Protein AF-A0A7Y8LHR2-F1 (afdb_monomer_lite)

Secondary structure (DSSP, 8-state):
----------TTTTTT------------GGGHHHHHHHHHHH-TT-----HHHHHHHHHHHHHHHHHHHHHHHHHHHHHHHHHHHHHHHHTHHHHHHHHHHHHHTT--HHHHHHHHHHHHHHHHHHHHHHHHHHHHHHHHHHHHHTS-------HHHHHHHHHHHHHHHHHHHHHHHHHHHTS-TTSTTS--

Radius of gyration: 31.49 Å; chains: 1; bounding box: 79×33×86 Å

Structure (mmCIF, N/CA/C/O backbone):
data_AF-A0A7Y8LHR2-F1
#
_entry.id   AF-A0A7Y8LHR2-F1
#
loop_
_atom_site.group_PDB
_atom_site.id
_atom_site.type_symbol
_atom_site.label_atom_id
_atom_site.label_alt_id
_atom_site.label_comp_id
_atom_site.label_asym_id
_atom_site.label_entity_id
_atom_site.label_seq_id
_atom_site.pdbx_PDB_ins_code
_atom_site.Cartn_x
_atom_site.Cartn_y
_atom_site.Cartn_z
_atom_site.occupancy
_atom_site.B_iso_or_equiv
_atom_site.auth_seq_id
_atom_site.auth_comp_id
_atom_site.auth_asym_id
_atom_site.auth_atom_id
_atom_site.pdbx_PDB_model_num
ATOM 1 N N . MET A 1 1 ? 27.561 13.867 -8.913 1.00 38.84 1 MET A N 1
ATOM 2 C CA . MET A 1 1 ? 28.786 14.358 -9.578 1.00 38.84 1 MET A CA 1
ATOM 3 C C . MET A 1 1 ? 29.628 13.117 -9.843 1.00 38.84 1 MET A C 1
ATOM 5 O O . MET A 1 1 ? 30.403 12.725 -8.985 1.00 38.84 1 MET A O 1
ATOM 9 N N . SER A 1 2 ? 29.328 12.389 -10.925 1.00 39.19 2 SER A N 1
ATOM 10 C CA . SER A 1 2 ? 30.045 11.145 -11.241 1.00 39.19 2 SER A CA 1
ATOM 11 C C . SER A 1 2 ? 31.458 11.479 -11.716 1.00 39.19 2 SER A C 1
ATOM 13 O O . SER A 1 2 ? 31.595 12.395 -12.529 1.00 39.19 2 SER A O 1
ATOM 15 N N . PRO A 1 3 ? 32.495 10.768 -11.248 1.00 46.50 3 PRO A N 1
ATOM 16 C CA . PRO A 1 3 ? 33.833 10.915 -11.791 1.00 46.50 3 PRO A CA 1
ATOM 17 C C . PRO A 1 3 ? 33.825 10.316 -13.200 1.00 46.50 3 PRO A C 1
ATOM 19 O O . PRO A 1 3 ? 33.742 9.101 -13.370 1.00 46.50 3 PRO A O 1
ATOM 22 N N . VAL A 1 4 ? 33.867 11.173 -14.219 1.00 50.88 4 VAL A N 1
ATOM 23 C CA . VAL A 1 4 ? 34.234 10.739 -15.566 1.00 50.88 4 VAL A CA 1
ATOM 24 C C . VAL A 1 4 ? 35.714 10.393 -15.479 1.00 50.88 4 VAL A C 1
ATOM 26 O O . VAL A 1 4 ? 36.562 11.265 -15.315 1.00 50.88 4 VAL A O 1
ATOM 29 N N . SER A 1 5 ? 36.013 9.100 -15.460 1.00 53.00 5 SER A N 1
ATOM 30 C CA . SER A 1 5 ? 37.370 8.616 -15.667 1.00 53.00 5 SER A CA 1
ATOM 31 C C . SER A 1 5 ? 37.686 8.869 -17.135 1.00 53.00 5 SER A C 1
ATOM 33 O O . SER A 1 5 ? 37.247 8.121 -18.005 1.00 53.00 5 SER A O 1
ATOM 35 N N . ASP A 1 6 ? 38.391 9.963 -17.417 1.00 56.94 6 ASP A N 1
ATOM 36 C CA . ASP A 1 6 ? 38.969 10.186 -18.737 1.00 56.94 6 ASP A CA 1
ATOM 37 C C . ASP A 1 6 ? 40.038 9.114 -18.957 1.00 56.94 6 ASP A C 1
ATOM 39 O O . ASP A 1 6 ? 41.169 9.195 -18.474 1.00 56.94 6 ASP A O 1
ATOM 43 N N . PHE A 1 7 ? 39.647 8.047 -19.646 1.00 67.81 7 PHE A N 1
ATOM 44 C CA . PHE A 1 7 ? 40.572 7.020 -20.091 1.00 67.81 7 PHE A CA 1
ATOM 45 C C . PHE A 1 7 ? 41.399 7.590 -21.246 1.00 67.81 7 PHE A C 1
ATOM 47 O O . PHE A 1 7 ? 40.960 7.631 -22.395 1.00 67.81 7 PHE A O 1
ATOM 54 N N . VAL A 1 8 ? 42.607 8.056 -20.934 1.00 67.38 8 VAL A N 1
ATOM 55 C CA . VAL A 1 8 ? 43.577 8.497 -21.940 1.00 67.38 8 VAL A CA 1
ATOM 56 C C . VAL A 1 8 ? 44.275 7.264 -22.507 1.00 67.38 8 VAL A C 1
ATOM 58 O O . VAL A 1 8 ? 45.102 6.638 -21.845 1.00 67.38 8 VAL A O 1
ATOM 61 N N . PHE A 1 9 ? 43.931 6.898 -23.740 1.00 70.88 9 PHE A N 1
ATOM 62 C CA . PHE A 1 9 ? 44.537 5.763 -24.434 1.00 70.88 9 PHE A CA 1
ATOM 63 C C . PHE A 1 9 ? 45.718 6.198 -25.309 1.00 70.88 9 PHE A C 1
ATOM 65 O O . PHE A 1 9 ? 45.658 7.214 -25.999 1.00 70.88 9 PHE A O 1
ATOM 72 N N . ASN A 1 10 ? 46.790 5.399 -25.311 1.00 79.19 10 ASN A N 1
ATOM 73 C CA . ASN A 1 10 ? 47.943 5.605 -26.187 1.00 79.19 10 ASN A CA 1
ATOM 74 C C . ASN A 1 10 ? 47.573 5.229 -27.642 1.00 79.19 10 ASN A C 1
ATOM 76 O O . ASN A 1 10 ? 47.267 4.061 -27.898 1.00 79.19 10 ASN A O 1
ATOM 80 N N . PRO A 1 11 ? 47.633 6.167 -28.608 1.00 74.31 11 PRO A N 1
ATOM 81 C CA . PRO A 1 11 ? 47.222 5.923 -29.993 1.00 74.31 11 PRO A CA 1
ATOM 82 C C . PRO A 1 11 ? 48.075 4.867 -30.714 1.00 74.31 11 PRO A C 1
ATOM 84 O O . PRO A 1 11 ? 47.563 4.175 -31.588 1.00 74.31 11 PRO A O 1
ATOM 87 N N . VAL A 1 12 ? 49.341 4.679 -30.320 1.00 75.94 12 VAL A N 1
ATOM 88 C CA . VAL A 1 12 ? 50.218 3.636 -30.888 1.00 75.94 12 VAL A CA 1
ATOM 89 C C . VAL A 1 12 ? 49.820 2.245 -30.385 1.00 75.94 12 VAL A C 1
ATOM 91 O O . VAL A 1 12 ? 49.903 1.276 -31.130 1.00 75.94 12 VAL A O 1
ATOM 94 N N . ALA A 1 13 ? 49.321 2.143 -29.149 1.00 73.31 13 ALA A N 1
ATOM 95 C CA . ALA A 1 13 ? 48.830 0.885 -28.581 1.00 73.31 13 ALA A CA 1
ATOM 96 C C . ALA A 1 13 ? 47.447 0.476 -29.130 1.00 73.31 13 ALA A C 1
ATOM 98 O O . ALA A 1 13 ? 47.083 -0.694 -29.078 1.00 73.31 13 ALA A O 1
ATOM 99 N N . MET A 1 14 ? 46.688 1.434 -29.671 1.00 70.69 14 MET A N 1
ATOM 100 C CA . MET A 1 14 ? 45.394 1.222 -30.334 1.00 70.69 14 MET A CA 1
ATOM 101 C C . MET A 1 14 ? 45.525 0.937 -31.841 1.00 70.69 14 MET A C 1
ATOM 103 O O . MET A 1 14 ? 44.527 0.630 -32.497 1.00 70.69 14 MET A O 1
ATOM 107 N N . ALA A 1 15 ? 46.730 1.039 -32.414 1.00 69.38 15 ALA A N 1
ATOM 108 C CA . ALA A 1 15 ? 46.970 0.789 -33.831 1.00 69.38 15 ALA A CA 1
ATOM 109 C C . ALA A 1 15 ? 46.744 -0.701 -34.151 1.00 69.38 15 ALA A C 1
ATOM 111 O O . ALA A 1 15 ? 47.590 -1.546 -33.874 1.00 69.38 15 ALA A O 1
ATOM 112 N N . GLY A 1 16 ? 45.574 -1.020 -34.711 1.00 72.06 16 GLY A N 1
ATOM 113 C CA . GLY A 1 16 ? 45.153 -2.392 -35.024 1.00 72.06 16 GLY A CA 1
ATOM 114 C C . GLY A 1 16 ? 44.151 -3.003 -34.040 1.00 72.06 16 GLY A C 1
ATOM 115 O O . GLY A 1 16 ? 43.785 -4.166 -34.203 1.00 72.06 16 GLY A O 1
ATOM 116 N N . ALA A 1 17 ? 43.673 -2.244 -33.048 1.00 75.44 17 ALA A N 1
ATOM 117 C CA . ALA A 1 17 ? 42.591 -2.703 -32.185 1.00 75.44 17 ALA A CA 1
ATOM 118 C C . ALA A 1 17 ? 41.295 -2.904 -33.004 1.00 75.44 17 ALA A C 1
ATOM 120 O O . ALA A 1 17 ? 40.986 -2.080 -33.873 1.00 75.44 17 ALA A O 1
ATOM 121 N N . PRO A 1 18 ? 40.519 -3.976 -32.753 1.00 75.06 18 PRO A N 1
ATOM 122 C CA . PRO A 1 18 ? 39.247 -4.192 -33.430 1.00 75.06 18 PRO A CA 1
ATOM 123 C C . PRO A 1 18 ? 38.302 -3.017 -33.146 1.00 75.06 18 PRO A C 1
ATOM 125 O O . PRO A 1 18 ? 37.893 -2.786 -32.010 1.00 75.06 18 PRO A O 1
ATOM 128 N N . THR A 1 19 ? 37.971 -2.254 -34.187 1.00 75.31 19 THR A N 1
ATOM 129 C CA . THR A 1 19 ? 37.090 -1.086 -34.091 1.00 75.31 19 THR A CA 1
ATOM 130 C C . THR A 1 19 ? 35.641 -1.515 -34.290 1.00 75.31 19 THR A C 1
ATOM 132 O O . THR A 1 19 ? 35.279 -2.091 -35.316 1.00 75.31 19 THR A O 1
ATOM 135 N N . GLN A 1 20 ? 34.794 -1.242 -33.298 1.00 77.19 20 GLN A N 1
ATOM 136 C CA . GLN A 1 20 ? 33.351 -1.449 -33.398 1.00 77.19 20 GLN A CA 1
ATOM 137 C C . GLN A 1 20 ? 32.657 -0.105 -33.594 1.00 77.19 20 GLN A C 1
ATOM 139 O O . GLN A 1 20 ? 32.838 0.822 -32.807 1.00 77.19 20 GLN A O 1
ATOM 144 N N . TRP A 1 21 ? 31.852 -0.008 -34.647 1.00 79.12 21 TRP A N 1
ATOM 145 C CA . TRP A 1 21 ? 31.045 1.171 -34.934 1.00 79.12 21 TRP A CA 1
ATOM 146 C C . TRP A 1 21 ? 29.644 0.955 -34.372 1.00 79.12 21 TRP A C 1
ATOM 148 O O . TRP A 1 21 ? 28.961 0.005 -34.752 1.00 79.12 21 TRP A O 1
ATOM 158 N N . VAL A 1 22 ? 29.222 1.831 -33.463 1.00 84.88 22 VAL A N 1
ATOM 159 C CA . VAL A 1 22 ? 27.896 1.780 -32.840 1.00 84.88 22 VAL A CA 1
ATOM 160 C C . VAL A 1 22 ? 27.101 2.998 -33.288 1.00 84.88 22 VAL A C 1
ATOM 162 O O . VAL A 1 22 ? 27.549 4.131 -33.134 1.00 84.88 22 VAL A O 1
ATOM 165 N N . ALA A 1 23 ? 25.908 2.760 -33.827 1.00 85.38 23 ALA A N 1
ATOM 166 C CA . ALA A 1 23 ? 24.948 3.801 -34.162 1.00 85.38 23 ALA A CA 1
ATOM 167 C C . ALA A 1 23 ? 23.645 3.533 -33.411 1.00 85.38 23 ALA A C 1
ATOM 169 O O . ALA A 1 23 ? 23.125 2.417 -33.427 1.00 85.38 23 ALA A O 1
ATOM 170 N N . THR A 1 24 ? 23.111 4.559 -32.756 1.00 87.88 24 THR A N 1
ATOM 171 C CA . THR A 1 24 ? 21.810 4.499 -32.092 1.00 87.88 24 THR A CA 1
ATOM 172 C C . THR A 1 24 ? 20.834 5.408 -32.820 1.00 87.88 24 THR A C 1
ATOM 174 O O . THR A 1 24 ? 21.194 6.457 -33.351 1.00 87.88 24 THR A O 1
ATOM 177 N N . GLY A 1 25 ? 19.575 4.995 -32.868 1.00 88.12 25 GLY A N 1
ATOM 178 C CA . GLY A 1 25 ? 18.510 5.803 -33.437 1.00 88.12 25 GLY A CA 1
ATOM 179 C C . GLY A 1 25 ? 17.177 5.436 -32.813 1.00 88.12 25 GLY A C 1
ATOM 180 O O . GLY A 1 25 ? 17.033 4.397 -32.166 1.00 88.12 25 GLY A O 1
ATOM 181 N N . ARG A 1 26 ? 16.206 6.333 -32.966 1.00 87.38 26 ARG A N 1
ATOM 182 C CA . ARG A 1 26 ? 14.871 6.178 -32.396 1.00 87.38 26 ARG A CA 1
ATOM 183 C C . ARG A 1 26 ? 13.874 5.958 -33.520 1.00 87.38 26 ARG A C 1
ATOM 185 O O . ARG A 1 26 ? 13.707 6.819 -34.378 1.00 87.38 26 ARG A O 1
ATOM 192 N N . TRP A 1 27 ? 13.175 4.835 -33.462 1.00 89.25 27 TRP A N 1
ATOM 193 C CA . TRP A 1 27 ? 12.125 4.475 -34.409 1.00 89.25 27 TRP A CA 1
ATOM 194 C C . TRP A 1 27 ? 10.851 4.088 -33.663 1.00 89.25 27 TRP A C 1
ATOM 196 O O . TRP A 1 27 ? 10.882 3.788 -32.468 1.00 89.25 27 TRP A O 1
ATOM 206 N N . LYS A 1 28 ? 9.713 4.117 -34.363 1.00 89.56 28 LYS A N 1
ATOM 207 C CA . LYS A 1 28 ? 8.463 3.552 -33.838 1.00 89.56 28 LYS A CA 1
ATOM 208 C C . LYS A 1 28 ? 8.590 2.032 -33.769 1.00 89.56 28 LYS A C 1
ATOM 210 O O . LYS A 1 28 ? 9.150 1.437 -34.686 1.00 89.56 28 LYS A O 1
ATOM 215 N N . ALA A 1 29 ? 8.026 1.415 -32.731 1.00 84.69 29 ALA A N 1
ATOM 216 C CA . ALA A 1 29 ? 8.121 -0.029 -32.494 1.00 84.69 29 ALA A CA 1
ATOM 217 C C . ALA A 1 29 ? 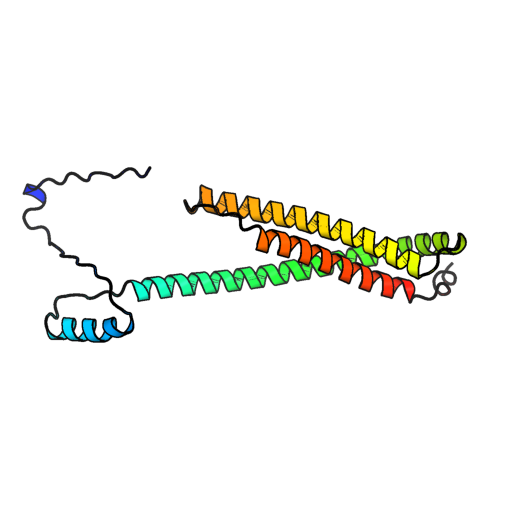7.679 -0.869 -33.708 1.00 84.69 29 ALA A C 1
ATOM 219 O O . ALA A 1 29 ? 8.339 -1.838 -34.059 1.00 84.69 29 ALA A O 1
ATOM 220 N N . GLU A 1 30 ? 6.633 -0.435 -34.418 1.00 88.06 30 GLU A N 1
ATOM 221 C CA . GLU A 1 30 ? 6.104 -1.093 -35.626 1.00 88.06 30 GLU A CA 1
ATOM 222 C C . GLU A 1 30 ? 7.122 -1.185 -36.775 1.00 88.06 30 GLU A C 1
ATOM 224 O O . GLU A 1 30 ? 7.055 -2.087 -37.607 1.00 88.06 30 GLU A O 1
ATOM 229 N N . GLN A 1 31 ? 8.067 -0.244 -36.840 1.00 88.56 31 GLN A N 1
ATOM 230 C CA . GLN A 1 31 ? 9.043 -0.141 -37.928 1.00 88.56 31 GLN A CA 1
ATOM 231 C C . GLN A 1 31 ? 10.329 -0.925 -37.634 1.00 88.56 31 GLN A C 1
ATOM 233 O O . GLN A 1 31 ? 11.092 -1.209 -38.558 1.00 88.56 31 GLN A O 1
ATOM 238 N N . VAL A 1 32 ? 10.569 -1.294 -36.369 1.00 87.31 32 VAL A N 1
ATOM 239 C CA . VAL A 1 32 ? 11.803 -1.962 -35.927 1.00 87.31 32 VAL A CA 1
ATOM 240 C C . VAL A 1 32 ? 11.993 -3.337 -36.586 1.00 87.31 32 VAL A C 1
ATOM 242 O O . VAL A 1 32 ? 13.077 -3.554 -37.127 1.00 87.31 32 VAL A O 1
ATOM 245 N N . PRO A 1 33 ? 10.984 -4.231 -36.668 1.00 88.62 33 PRO A N 1
ATOM 246 C CA . PRO A 1 33 ? 11.164 -5.544 -37.297 1.00 88.62 33 PRO A CA 1
ATOM 247 C C . PRO A 1 33 ? 11.453 -5.451 -38.800 1.00 88.62 33 PRO A C 1
ATOM 249 O O . PRO A 1 33 ? 12.317 -6.156 -39.324 1.00 88.62 33 PRO A O 1
ATOM 252 N N . ALA A 1 34 ? 10.762 -4.545 -39.504 1.00 88.31 34 ALA A N 1
ATOM 253 C CA . ALA A 1 34 ? 10.977 -4.313 -40.932 1.00 88.31 34 ALA A CA 1
ATOM 254 C C . ALA A 1 34 ? 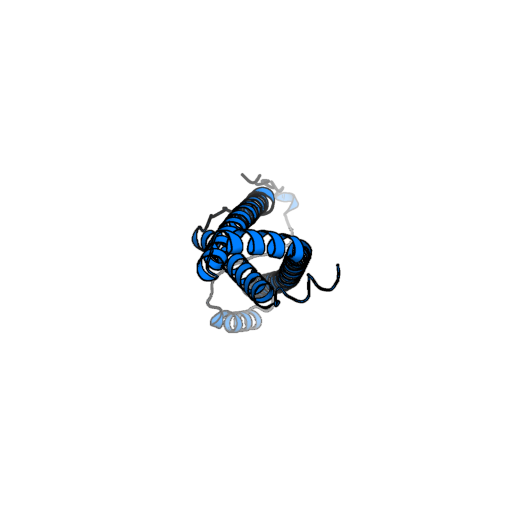12.380 -3.748 -41.205 1.00 88.31 34 ALA A C 1
ATOM 256 O O . ALA A 1 34 ? 13.044 -4.163 -42.158 1.00 88.31 34 ALA A O 1
ATOM 257 N N . LEU A 1 35 ? 12.854 -2.844 -40.341 1.00 86.50 35 LEU A N 1
ATOM 258 C CA . LEU A 1 35 ? 14.199 -2.282 -40.409 1.00 86.50 35 LEU A CA 1
ATOM 259 C C . LEU A 1 35 ? 15.271 -3.339 -40.112 1.00 86.50 35 LEU A C 1
ATOM 261 O O . LEU A 1 35 ? 16.232 -3.447 -40.869 1.00 86.50 35 LEU A O 1
ATOM 265 N N . GLN A 1 36 ? 15.099 -4.147 -39.062 1.00 88.44 36 GLN A N 1
ATOM 266 C CA . GLN A 1 36 ? 16.018 -5.238 -38.718 1.00 88.44 36 GLN A CA 1
ATOM 267 C C . GLN A 1 36 ? 16.142 -6.252 -39.860 1.00 88.44 36 GLN A C 1
ATOM 269 O O . GLN A 1 36 ? 17.254 -6.637 -40.221 1.00 88.44 36 GLN A O 1
ATOM 274 N N . LEU A 1 37 ? 15.022 -6.629 -40.486 1.00 88.31 37 LEU A N 1
ATOM 275 C CA . LEU A 1 37 ? 15.024 -7.534 -41.635 1.00 88.31 37 LEU A CA 1
ATOM 276 C C . LEU A 1 37 ? 15.722 -6.917 -42.858 1.00 88.31 37 LEU A C 1
ATOM 278 O O . LEU A 1 37 ? 16.497 -7.596 -43.535 1.00 88.31 37 LEU A O 1
ATOM 282 N N . ALA A 1 38 ? 15.470 -5.637 -43.146 1.00 88.25 38 ALA A N 1
ATOM 283 C CA . ALA A 1 38 ? 16.122 -4.926 -44.244 1.00 88.25 38 ALA A CA 1
ATOM 284 C C . ALA A 1 38 ? 17.640 -4.789 -44.022 1.00 88.25 38 ALA A C 1
ATOM 286 O O . ALA A 1 38 ? 18.417 -4.971 -44.963 1.00 88.25 38 ALA A O 1
ATOM 287 N N . LEU A 1 39 ? 18.061 -4.522 -42.782 1.00 87.69 39 LEU A N 1
ATOM 288 C CA . LEU A 1 39 ? 19.468 -4.450 -42.389 1.00 87.69 39 LEU A CA 1
ATOM 289 C C . LEU A 1 39 ? 20.152 -5.811 -42.494 1.00 87.69 39 LEU A C 1
ATOM 291 O O . LEU A 1 39 ? 21.206 -5.890 -43.113 1.00 87.69 39 LEU A O 1
ATOM 295 N N . TYR A 1 40 ? 19.531 -6.882 -41.998 1.00 88.50 40 TYR A N 1
ATOM 296 C CA . TYR A 1 40 ? 20.087 -8.234 -42.096 1.00 88.50 40 TYR A CA 1
ATOM 297 C C . TYR A 1 40 ? 20.283 -8.676 -43.555 1.00 88.50 40 TYR A C 1
ATOM 299 O O . TYR A 1 40 ? 21.318 -9.240 -43.905 1.00 88.50 40 TYR A O 1
ATOM 307 N N . ARG A 1 41 ? 19.318 -8.367 -44.436 1.00 89.50 41 ARG A N 1
ATOM 308 C CA . ARG A 1 41 ? 19.405 -8.695 -45.870 1.00 89.50 41 ARG A CA 1
ATOM 309 C C . ARG A 1 41 ? 20.486 -7.907 -46.608 1.00 89.50 41 ARG A C 1
ATOM 311 O O . ARG A 1 41 ? 21.106 -8.452 -47.515 1.00 89.50 41 ARG A O 1
ATOM 318 N N . LYS A 1 42 ? 20.673 -6.625 -46.276 1.00 90.62 42 LYS A N 1
ATOM 319 C CA . LYS A 1 42 ? 21.597 -5.732 -46.998 1.00 90.62 42 LYS A CA 1
ATOM 320 C C . LYS A 1 42 ? 23.011 -5.724 -46.404 1.00 90.62 42 LYS A C 1
ATOM 322 O O . LYS A 1 42 ? 23.972 -5.533 -47.142 1.00 90.62 42 LYS A O 1
ATOM 327 N N . TYR A 1 43 ? 23.133 -5.940 -45.097 1.00 86.88 43 TYR A N 1
ATOM 328 C CA . TYR A 1 43 ? 24.378 -5.887 -44.330 1.00 86.88 43 TYR A CA 1
ATOM 329 C C . TYR A 1 43 ? 24.396 -6.988 -43.249 1.00 86.88 43 TYR A C 1
ATOM 331 O O . TYR A 1 43 ? 24.201 -6.698 -42.069 1.00 86.88 43 TYR A O 1
ATOM 339 N N . PRO A 1 44 ? 24.666 -8.255 -43.612 1.00 82.81 44 PRO A N 1
ATOM 340 C CA . PRO A 1 44 ? 24.630 -9.383 -42.673 1.00 82.81 44 PRO A CA 1
ATOM 341 C C . PRO A 1 44 ? 25.687 -9.306 -41.555 1.00 82.81 44 PRO A C 1
ATOM 343 O O . PRO A 1 44 ? 25.553 -9.975 -40.537 1.00 82.81 44 PRO A O 1
ATOM 346 N N . THR A 1 45 ? 26.719 -8.473 -41.716 1.00 83.62 45 THR A N 1
ATOM 347 C CA . THR A 1 45 ? 27.756 -8.221 -40.700 1.00 83.62 45 THR A CA 1
ATOM 348 C C . THR A 1 45 ? 27.310 -7.220 -39.618 1.00 83.62 45 THR A C 1
ATOM 350 O O . THR A 1 45 ? 28.030 -7.018 -38.643 1.00 83.62 45 THR A O 1
ATOM 353 N N . VAL A 1 46 ? 26.148 -6.566 -39.768 1.00 84.25 46 VAL A N 1
ATOM 354 C CA . VAL A 1 46 ? 25.645 -5.554 -38.822 1.00 84.25 46 VAL A CA 1
ATOM 355 C C . VAL A 1 46 ? 24.630 -6.174 -37.861 1.00 84.25 46 VAL A C 1
ATOM 357 O O . VAL A 1 46 ? 23.550 -6.601 -38.265 1.00 84.25 46 VAL A O 1
ATOM 360 N N . THR A 1 47 ? 24.944 -6.158 -36.566 1.00 83.38 47 THR A N 1
ATOM 361 C CA . THR A 1 47 ? 24.031 -6.612 -35.509 1.00 83.38 47 THR A CA 1
ATOM 362 C C . THR A 1 47 ? 23.095 -5.480 -35.090 1.00 83.38 47 THR A C 1
ATOM 364 O O . THR A 1 47 ? 23.530 -4.491 -34.502 1.00 83.38 47 THR A O 1
ATOM 367 N N . ALA A 1 48 ? 21.796 -5.626 -35.356 1.00 84.19 48 ALA A N 1
ATOM 368 C CA . ALA A 1 48 ? 20.776 -4.675 -34.921 1.00 84.19 48 ALA A CA 1
ATOM 369 C C . ALA A 1 48 ? 20.136 -5.131 -33.599 1.00 84.19 48 ALA A C 1
ATOM 371 O O . ALA A 1 48 ? 19.340 -6.069 -33.581 1.00 84.19 48 ALA A O 1
ATOM 372 N N . VAL A 1 49 ? 20.458 -4.451 -32.496 1.00 87.38 49 VAL A N 1
ATOM 373 C CA . VAL A 1 49 ? 19.900 -4.740 -31.164 1.00 87.38 49 VAL A CA 1
ATOM 374 C C . VAL A 1 49 ? 18.785 -3.752 -30.840 1.00 87.38 49 VAL A C 1
ATOM 376 O O . VAL A 1 49 ? 18.977 -2.539 -30.917 1.00 87.38 49 VAL A O 1
ATOM 379 N N . ASN A 1 50 ? 17.619 -4.265 -30.452 1.00 88.38 50 ASN A N 1
ATOM 380 C CA . ASN A 1 50 ? 16.504 -3.440 -30.012 1.00 88.38 50 ASN A CA 1
ATOM 381 C C . ASN A 1 50 ? 16.579 -3.209 -28.496 1.00 88.38 50 ASN A C 1
ATOM 383 O O . ASN A 1 50 ? 16.316 -4.106 -27.697 1.00 88.38 50 ASN A O 1
ATOM 387 N N . ALA A 1 51 ? 16.911 -1.983 -28.091 1.00 89.50 51 ALA A N 1
ATOM 388 C CA . ALA A 1 51 ? 16.973 -1.611 -26.678 1.00 89.50 51 ALA A CA 1
ATOM 389 C C . ALA A 1 51 ? 15.606 -1.691 -25.967 1.00 89.50 51 ALA A C 1
ATOM 391 O O . ALA A 1 51 ? 15.568 -1.849 -24.747 1.00 89.50 51 ALA A O 1
ATOM 392 N N . ALA A 1 52 ? 14.490 -1.606 -26.706 1.00 89.56 52 ALA A N 1
ATOM 393 C CA . ALA A 1 52 ? 13.156 -1.731 -26.122 1.00 89.56 52 ALA A CA 1
ATOM 394 C C . ALA A 1 52 ? 12.896 -3.144 -25.582 1.00 89.56 52 ALA A C 1
ATOM 396 O O . ALA A 1 52 ? 12.282 -3.277 -24.530 1.00 89.56 52 ALA A O 1
ATOM 397 N N . ASP A 1 53 ? 13.421 -4.182 -26.239 1.00 90.56 53 ASP A N 1
ATOM 398 C CA . ASP A 1 53 ? 13.240 -5.569 -25.793 1.00 90.56 53 ASP A CA 1
ATOM 399 C C . ASP A 1 53 ? 13.952 -5.811 -24.459 1.00 90.56 53 ASP A C 1
ATOM 401 O O . ASP A 1 53 ? 13.395 -6.421 -23.551 1.00 90.56 53 ASP A O 1
ATOM 405 N N . ILE A 1 54 ? 15.151 -5.242 -24.296 1.00 91.88 54 ILE A N 1
ATOM 406 C CA . ILE A 1 54 ? 15.894 -5.284 -23.031 1.00 91.88 54 ILE A CA 1
ATOM 407 C C . ILE A 1 54 ? 15.095 -4.587 -21.924 1.00 91.88 54 ILE A C 1
ATOM 409 O O . ILE A 1 54 ? 14.972 -5.119 -20.822 1.00 91.88 54 ILE A O 1
ATOM 413 N N . LEU A 1 55 ? 14.531 -3.409 -22.209 1.00 93.38 55 LEU A N 1
ATOM 414 C CA . LEU A 1 55 ? 13.742 -2.668 -21.228 1.00 93.38 55 LEU A CA 1
ATOM 415 C C . LEU A 1 55 ? 12.459 -3.414 -20.838 1.00 93.38 55 LEU A C 1
ATOM 417 O O . LEU A 1 55 ? 12.113 -3.419 -19.659 1.00 93.38 55 LEU A O 1
ATOM 421 N N . ASN A 1 56 ? 11.798 -4.069 -21.794 1.00 94.56 56 ASN A N 1
ATOM 422 C CA . ASN A 1 56 ? 10.614 -4.889 -21.537 1.00 94.56 56 ASN A CA 1
ATOM 423 C C . ASN A 1 56 ? 10.942 -6.062 -20.608 1.00 94.56 56 ASN A C 1
ATOM 425 O O . ASN A 1 56 ? 10.216 -6.289 -19.648 1.00 94.56 56 ASN A O 1
ATOM 429 N N . ILE A 1 57 ? 12.065 -6.753 -20.832 1.00 95.56 57 ILE A N 1
ATOM 430 C CA . ILE A 1 57 ? 12.516 -7.842 -19.951 1.00 95.56 57 ILE A CA 1
ATOM 431 C C . ILE A 1 57 ? 12.778 -7.315 -18.534 1.00 95.56 57 ILE A C 1
ATOM 433 O O . ILE A 1 57 ? 12.352 -7.919 -17.552 1.00 95.56 57 ILE A O 1
ATOM 437 N N . VAL A 1 58 ? 13.454 -6.169 -18.407 1.00 96.06 58 VAL A N 1
ATOM 438 C CA . VAL A 1 58 ? 13.705 -5.550 -17.096 1.00 96.06 58 VAL A CA 1
ATOM 439 C C . VAL A 1 58 ? 12.392 -5.169 -16.406 1.00 96.06 58 VAL A C 1
ATOM 441 O O . VAL A 1 58 ? 12.240 -5.428 -15.213 1.00 96.06 58 VAL A O 1
ATOM 444 N N . GLN A 1 59 ? 11.439 -4.587 -17.138 1.00 95.88 59 GLN A N 1
ATOM 445 C CA . GLN A 1 59 ? 10.112 -4.260 -16.611 1.00 95.88 59 GLN A CA 1
ATOM 446 C C . GLN A 1 59 ? 9.357 -5.509 -16.160 1.00 95.88 59 GLN A C 1
ATOM 448 O O . GLN A 1 59 ? 8.823 -5.511 -15.059 1.00 95.88 59 GLN A O 1
ATOM 453 N N . GLU A 1 60 ? 9.385 -6.585 -16.943 1.00 96.88 60 GLU A N 1
ATOM 454 C CA . GLU A 1 60 ? 8.722 -7.843 -16.599 1.00 96.88 60 GLU A CA 1
ATOM 455 C C . GLU A 1 60 ? 9.278 -8.442 -15.300 1.00 96.88 60 GLU A C 1
ATOM 457 O O . GLU A 1 60 ? 8.516 -8.849 -14.421 1.00 96.88 60 GLU A O 1
ATOM 462 N N . VAL A 1 61 ? 10.602 -8.427 -15.124 1.00 96.94 61 VAL A N 1
ATOM 463 C CA . VAL A 1 61 ? 11.236 -8.873 -13.875 1.00 96.94 61 VAL A CA 1
ATOM 464 C C . VAL A 1 61 ? 10.828 -7.977 -12.701 1.00 96.94 61 VAL A C 1
ATOM 466 O O . VAL A 1 61 ? 10.489 -8.483 -11.630 1.00 96.94 61 VAL A O 1
ATOM 469 N N . ILE A 1 62 ? 10.820 -6.653 -12.884 1.00 96.19 62 ILE A N 1
ATOM 470 C CA . ILE A 1 62 ? 10.383 -5.709 -11.843 1.00 96.19 62 ILE A CA 1
ATOM 471 C C . ILE A 1 62 ? 8.914 -5.949 -11.472 1.00 96.19 62 ILE A C 1
ATOM 473 O O . ILE A 1 62 ? 8.587 -5.965 -10.284 1.00 96.19 62 ILE A O 1
ATOM 477 N N . ASP A 1 63 ? 8.046 -6.181 -12.452 1.00 96.88 63 ASP A N 1
ATOM 478 C CA . ASP A 1 63 ? 6.622 -6.437 -12.239 1.00 96.88 63 ASP A CA 1
ATOM 479 C C . ASP A 1 63 ? 6.387 -7.758 -11.499 1.00 96.88 63 ASP A C 1
ATOM 481 O O . ASP A 1 63 ? 5.568 -7.812 -10.575 1.00 96.88 63 ASP A O 1
ATOM 485 N N . GLN A 1 64 ? 7.147 -8.807 -11.823 1.00 97.19 64 GLN A N 1
ATOM 486 C CA . GLN A 1 64 ? 7.115 -10.067 -11.077 1.00 97.19 64 GLN A CA 1
ATOM 487 C C . GLN A 1 64 ? 7.524 -9.860 -9.615 1.00 97.19 64 GLN A C 1
ATOM 489 O O . GLN A 1 64 ? 6.811 -10.287 -8.703 1.00 97.19 64 GLN A O 1
ATOM 494 N N . VAL A 1 65 ? 8.629 -9.154 -9.366 1.00 96.94 65 VAL A N 1
ATOM 495 C CA . VAL A 1 65 ? 9.078 -8.840 -8.000 1.00 96.94 65 VAL A CA 1
ATOM 496 C C . VAL A 1 65 ? 8.024 -8.009 -7.262 1.00 96.94 65 VAL A C 1
ATOM 498 O O . VAL A 1 65 ? 7.698 -8.302 -6.108 1.00 96.94 65 VAL A O 1
ATOM 501 N N . ALA A 1 66 ? 7.430 -7.015 -7.924 1.00 95.62 66 ALA A N 1
ATOM 502 C CA . ALA A 1 66 ? 6.367 -6.196 -7.354 1.00 95.62 66 ALA A CA 1
ATOM 503 C C . ALA A 1 66 ? 5.131 -7.031 -6.988 1.00 95.62 66 ALA A C 1
ATOM 505 O O . ALA A 1 66 ? 4.526 -6.802 -5.936 1.00 95.62 66 ALA A O 1
ATOM 506 N N . LEU A 1 67 ? 4.770 -8.021 -7.808 1.00 96.94 67 LEU A N 1
ATOM 507 C CA . LEU A 1 67 ? 3.680 -8.952 -7.522 1.00 96.94 67 LEU A CA 1
ATOM 508 C C . LEU A 1 67 ? 3.972 -9.775 -6.263 1.00 96.94 67 LEU A C 1
ATOM 510 O O . LEU A 1 67 ? 3.113 -9.853 -5.382 1.00 96.94 67 LEU A O 1
ATOM 514 N N . LEU A 1 68 ? 5.183 -10.323 -6.129 1.00 97.81 68 LEU A N 1
ATOM 515 C CA . LEU A 1 68 ? 5.590 -11.062 -4.929 1.00 97.81 68 LEU A CA 1
ATOM 516 C C . LEU A 1 68 ? 5.514 -10.183 -3.673 1.00 97.81 68 LEU A C 1
ATOM 518 O O . LEU A 1 68 ? 4.936 -10.589 -2.663 1.00 97.81 68 LEU A O 1
ATOM 522 N N . VAL A 1 69 ? 6.040 -8.958 -3.736 1.00 96.19 69 VAL A N 1
ATOM 523 C CA . VAL A 1 69 ? 5.993 -8.015 -2.607 1.00 96.19 69 VAL A CA 1
ATOM 524 C C . VAL A 1 69 ? 4.551 -7.654 -2.250 1.00 96.19 69 VAL A C 1
ATOM 526 O O . VAL A 1 69 ? 4.211 -7.604 -1.066 1.00 96.19 69 VAL A O 1
ATOM 529 N N . ARG A 1 70 ? 3.670 -7.454 -3.239 1.00 94.50 70 ARG A N 1
ATOM 530 C CA . ARG A 1 70 ? 2.234 -7.219 -3.004 1.00 94.50 70 ARG A CA 1
ATOM 531 C C . ARG A 1 70 ? 1.570 -8.413 -2.329 1.00 94.50 70 ARG A C 1
ATOM 533 O O . ARG A 1 70 ? 0.781 -8.218 -1.408 1.00 94.50 70 ARG A O 1
ATOM 540 N N . PHE A 1 71 ? 1.912 -9.628 -2.745 1.00 96.94 71 PHE A N 1
ATOM 541 C CA . PHE A 1 71 ? 1.400 -10.850 -2.135 1.00 96.94 71 PHE A CA 1
ATOM 542 C C . PHE A 1 71 ? 1.825 -10.955 -0.665 1.00 96.94 71 PHE A C 1
ATOM 544 O O . PHE A 1 71 ? 0.971 -11.083 0.207 1.00 96.94 71 PHE A O 1
ATOM 551 N N . ILE A 1 72 ? 3.114 -10.784 -0.361 1.00 97.25 72 ILE A N 1
ATOM 552 C CA . ILE A 1 72 ? 3.626 -10.790 1.023 1.00 97.25 72 ILE A CA 1
ATOM 553 C C . ILE A 1 72 ? 2.957 -9.691 1.858 1.00 97.25 72 ILE A C 1
ATOM 555 O O . ILE A 1 72 ? 2.546 -9.929 2.993 1.00 97.25 72 ILE A O 1
ATOM 559 N N . SER A 1 73 ? 2.797 -8.500 1.279 1.00 94.19 73 SER A N 1
ATOM 560 C CA . SER A 1 73 ? 2.126 -7.373 1.932 1.00 94.19 73 SER A CA 1
ATOM 561 C C . SER A 1 73 ? 0.669 -7.704 2.273 1.00 94.19 73 SER A C 1
ATOM 563 O O . SER A 1 73 ? 0.210 -7.376 3.365 1.00 94.19 73 SER A O 1
ATOM 565 N N . LEU A 1 74 ? -0.049 -8.404 1.387 1.00 93.06 74 LEU A N 1
ATOM 566 C CA . LEU A 1 74 ? -1.415 -8.870 1.643 1.00 93.06 74 LEU A CA 1
ATOM 567 C C . LEU A 1 74 ? -1.467 -9.837 2.834 1.00 93.06 74 LEU A C 1
ATOM 569 O O . LEU A 1 74 ? -2.322 -9.676 3.705 1.00 93.06 74 LEU A O 1
ATOM 573 N N . PHE A 1 75 ? -0.537 -10.793 2.919 1.00 96.00 75 PHE A N 1
ATOM 574 C CA . PHE A 1 75 ? -0.436 -11.691 4.077 1.00 96.00 75 PHE A CA 1
ATOM 575 C C . PHE A 1 75 ? -0.110 -10.939 5.365 1.00 96.00 75 PHE A C 1
ATOM 577 O O . PHE A 1 75 ? -0.717 -11.218 6.397 1.00 96.00 75 PHE A O 1
ATOM 584 N N . ALA A 1 76 ? 0.799 -9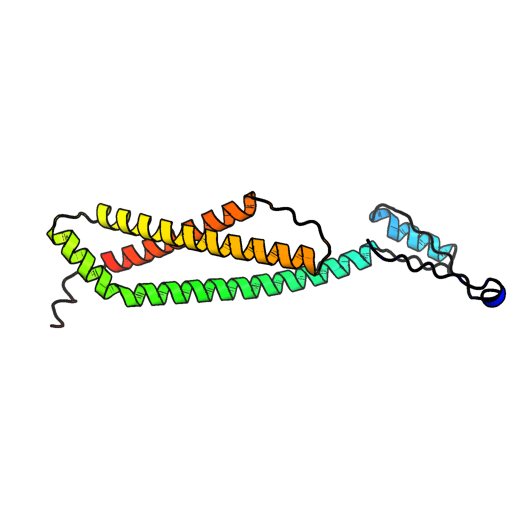.966 5.317 1.00 93.69 76 ALA A N 1
ATOM 585 C CA . ALA A 1 76 ? 1.135 -9.145 6.476 1.00 93.69 76 ALA A CA 1
ATOM 586 C C . ALA A 1 76 ? -0.077 -8.337 6.970 1.00 93.69 76 ALA A C 1
ATOM 588 O O . ALA A 1 76 ? -0.348 -8.297 8.171 1.00 93.69 76 ALA A O 1
ATOM 589 N N . ILE A 1 77 ? -0.852 -7.752 6.050 1.00 89.50 77 ILE A N 1
ATOM 590 C CA . ILE A 1 77 ? -2.100 -7.049 6.374 1.00 89.50 77 ILE A CA 1
ATOM 591 C C . ILE A 1 77 ? -3.124 -8.018 6.977 1.00 89.50 77 ILE A C 1
ATOM 593 O O . ILE A 1 77 ? -3.737 -7.697 7.995 1.00 89.50 77 ILE A O 1
ATOM 597 N N . ALA A 1 78 ? -3.292 -9.210 6.396 1.00 87.69 78 ALA A N 1
ATOM 598 C CA . ALA A 1 78 ? -4.204 -10.228 6.916 1.00 87.69 78 ALA A CA 1
ATOM 599 C C . ALA A 1 78 ? -3.805 -10.683 8.329 1.00 87.69 78 ALA A C 1
ATOM 601 O O . ALA A 1 78 ? -4.651 -10.737 9.221 1.00 87.69 78 ALA A O 1
ATOM 602 N N . ALA A 1 79 ? -2.516 -10.934 8.562 1.00 91.94 79 ALA A N 1
ATOM 603 C CA . ALA A 1 79 ? -1.985 -11.256 9.882 1.00 91.94 79 ALA A CA 1
ATOM 604 C C . ALA A 1 79 ? -2.235 -10.114 10.878 1.00 91.94 79 ALA A C 1
ATOM 606 O O . ALA A 1 79 ? -2.723 -10.357 11.980 1.00 91.94 79 ALA A O 1
ATOM 607 N N . GLY A 1 80 ? -1.991 -8.864 10.474 1.00 88.38 80 GLY A N 1
ATOM 608 C CA . GLY A 1 80 ? -2.308 -7.682 11.276 1.00 88.38 80 GLY A CA 1
ATOM 609 C C . GLY A 1 80 ? -3.792 -7.595 11.641 1.00 88.38 80 GLY A C 1
ATOM 610 O O . GLY A 1 80 ? -4.128 -7.353 12.798 1.00 88.38 80 GLY A O 1
ATOM 611 N N . ALA A 1 81 ? -4.691 -7.868 10.693 1.00 83.31 81 ALA A N 1
ATOM 612 C CA . ALA A 1 81 ? -6.132 -7.901 10.941 1.00 83.31 81 ALA A CA 1
ATOM 613 C C . ALA A 1 81 ? -6.532 -9.012 11.928 1.00 83.31 81 ALA A C 1
ATOM 615 O O . ALA A 1 81 ? -7.361 -8.778 12.810 1.00 83.31 81 ALA A O 1
ATOM 616 N N . ILE A 1 82 ? -5.920 -10.198 11.824 1.00 86.69 82 ILE A N 1
ATOM 617 C CA . ILE A 1 82 ? -6.127 -11.305 12.770 1.00 86.69 82 ILE A CA 1
ATOM 618 C C . ILE A 1 82 ? -5.647 -10.911 14.172 1.00 86.69 82 ILE A C 1
ATOM 620 O O . ILE A 1 82 ? -6.378 -11.120 15.140 1.00 86.69 82 ILE A O 1
ATOM 624 N N . ILE A 1 83 ? -4.463 -10.301 14.288 1.00 88.06 83 ILE A N 1
ATOM 625 C CA . ILE A 1 83 ? -3.916 -9.823 15.567 1.00 88.06 83 ILE A CA 1
ATOM 626 C C . ILE A 1 83 ? -4.861 -8.794 16.191 1.00 88.06 83 ILE A C 1
ATOM 628 O O . ILE A 1 83 ? -5.244 -8.947 17.348 1.00 88.06 83 ILE A O 1
ATOM 632 N N . LEU A 1 84 ? -5.308 -7.798 15.420 1.00 82.88 84 LEU A N 1
ATOM 633 C CA . LEU A 1 84 ? -6.279 -6.805 15.886 1.00 82.88 84 LEU A CA 1
ATOM 634 C C . LEU A 1 84 ? -7.573 -7.469 16.373 1.00 82.88 84 LEU A C 1
ATOM 636 O O . LEU A 1 84 ? -8.058 -7.151 17.461 1.00 82.88 84 LEU A O 1
ATOM 640 N N . ALA A 1 85 ? -8.117 -8.422 15.612 1.00 79.44 85 ALA A N 1
ATOM 641 C CA . ALA A 1 85 ? -9.315 -9.157 16.003 1.00 79.44 85 ALA A CA 1
ATOM 642 C C . ALA A 1 85 ? -9.109 -9.950 17.306 1.00 79.44 85 ALA A C 1
ATOM 644 O O . ALA A 1 85 ? -9.989 -9.931 18.169 1.00 79.44 85 ALA A O 1
ATOM 645 N N . ALA A 1 86 ? -7.951 -10.593 17.478 1.00 83.94 86 ALA A N 1
ATOM 646 C CA . ALA A 1 86 ? -7.596 -11.328 18.690 1.00 83.94 86 ALA A CA 1
ATOM 647 C C . ALA A 1 86 ? -7.465 -10.396 19.907 1.00 83.94 86 ALA A C 1
ATOM 649 O O . ALA A 1 86 ? -8.034 -10.676 20.964 1.00 83.94 86 ALA A O 1
ATOM 650 N N . THR A 1 87 ? -6.801 -9.247 19.754 1.00 85.25 87 THR A N 1
ATOM 651 C CA . THR A 1 87 ? -6.678 -8.236 20.816 1.00 85.25 87 THR A CA 1
ATOM 652 C C . THR A 1 87 ? -8.045 -7.681 21.226 1.00 85.25 87 THR A C 1
ATO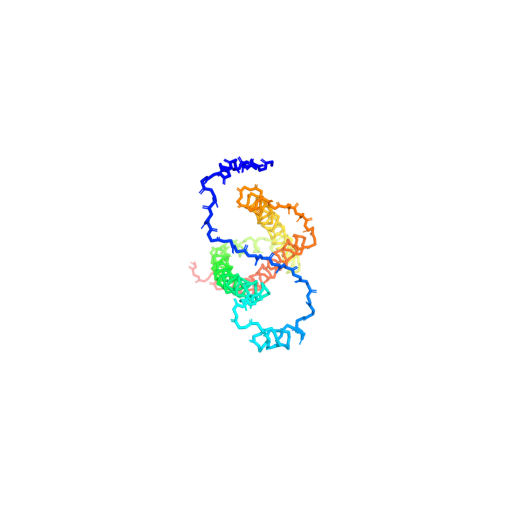M 654 O O . THR A 1 87 ? -8.350 -7.557 22.415 1.00 85.25 87 THR A O 1
ATOM 657 N N . VAL A 1 88 ? -8.914 -7.384 20.258 1.00 77.38 88 VAL A N 1
ATOM 658 C CA . VAL A 1 88 ? -10.272 -6.902 20.542 1.00 77.38 88 VAL A CA 1
ATOM 659 C C . VAL A 1 88 ? -11.120 -7.993 21.201 1.00 77.38 88 VAL A C 1
ATOM 661 O O . VAL A 1 88 ? -11.847 -7.708 22.152 1.00 77.38 88 VAL A O 1
ATOM 664 N N . ALA A 1 89 ? -11.003 -9.249 20.761 1.00 77.69 89 ALA A N 1
ATOM 665 C CA . ALA A 1 89 ? -11.680 -10.378 21.395 1.00 77.69 89 ALA A CA 1
ATOM 666 C C . ALA A 1 89 ? -11.259 -10.546 22.866 1.00 77.69 89 ALA A C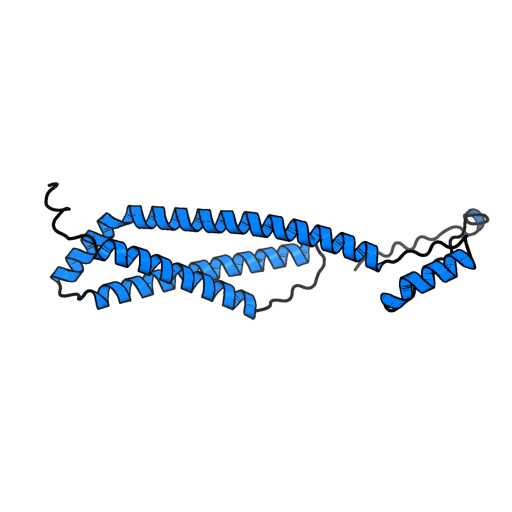 1
ATOM 668 O O . ALA A 1 89 ? -12.128 -10.694 23.725 1.00 77.69 89 ALA A O 1
ATOM 669 N N . GLY A 1 90 ? -9.962 -10.421 23.169 1.00 79.50 90 GLY A N 1
ATOM 670 C CA . GLY A 1 90 ? -9.435 -10.495 24.536 1.00 79.50 90 GLY A CA 1
ATOM 671 C C . GLY A 1 90 ? -9.906 -9.365 25.462 1.00 79.50 90 GLY A C 1
ATOM 672 O O . GLY A 1 90 ? -9.990 -9.552 26.671 1.00 79.50 90 GLY A O 1
ATOM 673 N N . THR A 1 91 ? -10.288 -8.203 24.919 1.00 78.19 91 THR A N 1
ATOM 674 C CA . THR A 1 91 ? -10.794 -7.064 25.715 1.00 78.19 91 THR A CA 1
ATOM 675 C C . THR A 1 91 ? -12.318 -7.042 25.878 1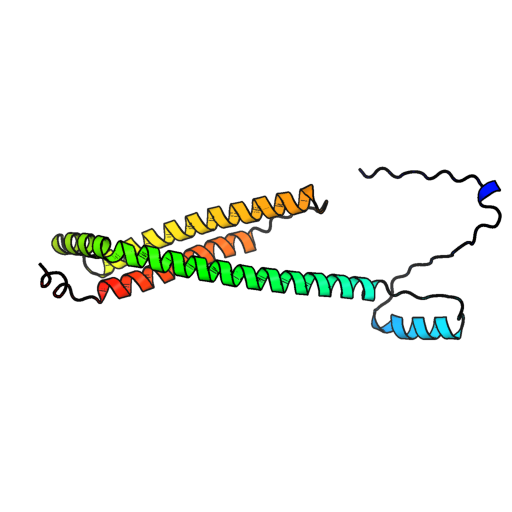.00 78.19 91 THR A C 1
ATOM 677 O O . THR A 1 91 ? -12.856 -6.133 26.520 1.00 78.19 91 THR A O 1
ATOM 680 N N . ARG A 1 92 ? -13.039 -8.046 25.354 1.00 72.56 92 ARG A N 1
ATOM 681 C CA . ARG A 1 92 ? -14.513 -8.092 25.378 1.00 72.56 92 ARG A CA 1
ATOM 682 C C . ARG A 1 92 ? -15.108 -7.997 26.777 1.00 72.56 92 ARG A C 1
ATOM 684 O O . ARG A 1 92 ? -15.972 -7.153 26.987 1.00 72.56 92 ARG A O 1
ATOM 691 N N . LEU A 1 93 ? -14.650 -8.820 27.722 1.00 70.12 93 LEU A N 1
ATOM 692 C CA . LEU A 1 93 ? -15.200 -8.859 29.087 1.00 70.12 93 LEU A CA 1
ATOM 693 C C . LEU A 1 93 ? -15.122 -7.486 29.768 1.00 70.12 93 LEU A C 1
ATOM 695 O O . LEU A 1 93 ? -16.093 -7.016 30.363 1.00 70.12 93 LEU A O 1
ATOM 699 N N . ARG A 1 94 ? -13.996 -6.786 29.589 1.00 69.50 94 ARG A N 1
ATOM 700 C CA . ARG A 1 94 ? -13.814 -5.424 30.095 1.00 69.50 94 ARG A CA 1
ATOM 701 C C . ARG A 1 94 ? -14.792 -4.437 29.447 1.00 69.50 94 ARG A C 1
ATOM 703 O O . ARG A 1 94 ? -15.448 -3.683 30.164 1.00 69.50 94 ARG A O 1
ATOM 710 N N . ARG A 1 95 ? -14.953 -4.486 28.117 1.00 74.31 95 ARG A N 1
ATOM 711 C CA . ARG A 1 95 ? -15.893 -3.613 27.385 1.00 74.31 95 ARG A CA 1
ATOM 712 C C . ARG A 1 95 ? -17.358 -3.888 27.747 1.00 74.31 95 ARG A C 1
ATOM 714 O O . ARG A 1 95 ? -18.155 -2.950 27.777 1.00 74.31 95 ARG A O 1
ATOM 721 N N . VAL A 1 96 ? -17.724 -5.137 28.053 1.00 74.31 96 VAL A N 1
ATOM 722 C CA . VAL A 1 96 ? -19.068 -5.495 28.547 1.00 74.31 96 VAL A CA 1
ATOM 723 C C . VAL A 1 96 ? -19.328 -4.848 29.907 1.00 74.31 96 VAL A C 1
ATOM 725 O O . VAL A 1 96 ? -20.374 -4.220 30.079 1.00 74.31 96 VAL A O 1
ATOM 728 N N . ARG A 1 97 ? -18.367 -4.916 30.839 1.00 75.56 97 ARG A N 1
ATOM 729 C CA . ARG A 1 97 ? -18.482 -4.285 32.165 1.00 75.56 97 ARG A CA 1
ATOM 730 C C . ARG A 1 97 ? -18.604 -2.762 32.071 1.00 75.56 97 ARG A C 1
ATOM 732 O O . ARG A 1 97 ? -19.503 -2.184 32.676 1.00 75.56 97 ARG A O 1
ATOM 739 N N . GLU A 1 98 ? -17.764 -2.118 31.262 1.00 75.38 98 GLU A N 1
ATOM 740 C CA . GLU A 1 98 ? -17.832 -0.668 31.009 1.00 75.38 98 GLU A CA 1
ATOM 741 C C . GLU A 1 98 ? -19.174 -0.267 30.367 1.00 75.38 98 GLU A C 1
ATOM 743 O O . GLU A 1 98 ? -19.805 0.707 30.781 1.00 75.38 98 GLU A O 1
ATOM 748 N N . SER A 1 99 ? -19.671 -1.065 29.415 1.00 75.69 99 SER A N 1
ATOM 749 C CA . SER A 1 99 ? -20.973 -0.836 28.773 1.00 75.69 99 SER A CA 1
ATOM 750 C C . SER A 1 99 ? -22.150 -1.016 29.735 1.00 75.69 99 SER A C 1
ATOM 752 O O . SER A 1 99 ? -23.152 -0.312 29.605 1.00 75.69 99 SER A O 1
ATOM 754 N N . ALA A 1 100 ? -22.059 -1.959 30.677 1.00 76.69 100 ALA A N 1
ATOM 755 C CA . ALA A 1 100 ? -23.069 -2.167 31.708 1.00 76.69 100 ALA A CA 1
ATOM 756 C C . ALA A 1 100 ? -23.138 -0.961 32.653 1.00 76.69 100 ALA A C 1
ATOM 758 O O . ALA A 1 100 ? -24.228 -0.434 32.863 1.00 76.69 100 ALA A O 1
ATOM 759 N N . VAL A 1 101 ? -21.988 -0.459 33.118 1.00 81.44 101 VAL A N 1
ATOM 760 C CA . VAL A 1 101 ? -21.914 0.765 33.934 1.00 81.44 101 VAL A CA 1
ATOM 761 C C . VAL A 1 101 ? -22.479 1.966 33.174 1.00 81.44 101 VAL A C 1
ATOM 763 O O . VAL A 1 101 ? -23.321 2.675 33.700 1.00 81.44 101 VAL A O 1
ATOM 766 N N . LEU A 1 102 ? -22.117 2.178 31.906 1.00 79.00 102 LEU A N 1
ATOM 767 C CA . LEU A 1 102 ? -22.675 3.285 31.111 1.00 79.00 102 LEU A CA 1
ATOM 768 C C . LEU A 1 102 ? -24.202 3.194 30.942 1.00 79.00 102 LEU A C 1
ATOM 770 O O . LEU A 1 102 ? -24.896 4.213 30.951 1.00 79.00 102 LEU A O 1
ATOM 774 N N . LYS A 1 103 ? -24.747 1.980 30.806 1.00 78.12 103 LYS A N 1
ATOM 775 C CA . LYS A 1 103 ? -26.199 1.771 30.721 1.00 78.12 103 LYS A CA 1
ATOM 776 C C . LYS A 1 103 ? -26.915 2.052 32.042 1.00 78.12 103 LYS A C 1
ATOM 778 O O . LYS A 1 103 ? -28.035 2.555 31.981 1.00 78.12 103 LYS A O 1
ATOM 783 N N . THR A 1 104 ? -26.309 1.783 33.204 1.00 81.94 104 THR A N 1
ATOM 784 C CA . THR A 1 104 ? -26.942 2.090 34.504 1.00 81.94 104 THR A CA 1
ATOM 785 C C . THR A 1 104 ? -27.073 3.594 34.745 1.00 81.94 104 THR A C 1
ATOM 787 O O . THR A 1 104 ? -28.042 4.023 35.360 1.00 81.94 104 THR A O 1
ATOM 790 N N . ILE A 1 105 ? -26.178 4.405 34.173 1.00 82.56 105 ILE A N 1
ATOM 791 C CA . ILE A 1 105 ? -26.256 5.882 34.163 1.00 82.56 105 ILE A CA 1
ATOM 792 C C . ILE A 1 105 ? -27.116 6.445 33.010 1.00 82.56 105 ILE A C 1
ATOM 794 O O . ILE A 1 105 ? -27.153 7.654 32.791 1.00 82.56 105 ILE A O 1
ATOM 798 N N . GLY A 1 106 ? -27.840 5.591 32.274 1.00 80.12 106 GLY A N 1
ATOM 799 C CA . GLY A 1 106 ? -28.841 6.003 31.279 1.00 80.12 106 GLY A CA 1
ATOM 800 C C . GLY A 1 106 ? -28.355 6.082 29.826 1.00 80.12 106 GLY A C 1
ATOM 801 O O . GLY A 1 106 ? -29.089 6.570 28.958 1.00 80.12 106 GLY A O 1
ATOM 802 N N . ALA A 1 107 ? -27.152 5.594 29.502 1.00 78.75 107 ALA A N 1
ATOM 803 C CA . ALA A 1 107 ? -26.651 5.635 28.129 1.00 78.75 107 ALA A CA 1
ATOM 804 C C . ALA A 1 107 ? -27.435 4.691 27.190 1.00 78.75 107 ALA A C 1
ATOM 806 O O . ALA A 1 107 ? -27.484 3.472 27.364 1.00 78.75 107 ALA A O 1
ATOM 807 N N . ARG A 1 108 ? -28.023 5.255 26.124 1.00 77.19 108 ARG A N 1
ATOM 808 C CA . ARG A 1 108 ? -28.677 4.492 25.040 1.00 77.19 108 ARG A CA 1
ATOM 809 C C . ARG A 1 108 ? -27.646 3.846 24.104 1.00 77.19 108 ARG A C 1
ATOM 811 O O . ARG A 1 108 ? -26.581 4.411 23.871 1.00 77.19 108 ARG A O 1
ATOM 818 N N . ARG A 1 109 ? -28.009 2.723 23.459 1.00 70.94 109 ARG A N 1
ATOM 819 C CA . ARG A 1 109 ? -27.159 1.992 22.484 1.00 70.94 109 ARG A CA 1
ATOM 820 C C . ARG A 1 109 ? -26.500 2.899 21.424 1.00 70.94 109 ARG A C 1
ATOM 822 O O . ARG A 1 109 ? -25.329 2.698 21.132 1.00 70.94 109 ARG A O 1
ATOM 829 N N . ARG A 1 110 ? -27.208 3.919 20.910 1.00 73.12 110 ARG A N 1
ATOM 830 C CA . ARG A 1 110 ? -26.672 4.885 19.921 1.00 73.12 110 ARG A CA 1
ATOM 831 C C . ARG A 1 110 ? -25.502 5.729 20.444 1.00 73.12 110 ARG A C 1
ATOM 833 O O . ARG A 1 110 ? -24.624 6.077 19.662 1.00 73.12 110 ARG A O 1
ATOM 840 N N . HIS A 1 111 ? -25.474 6.049 21.740 1.00 77.50 111 HIS A N 1
ATOM 841 C CA . HIS A 1 111 ? -24.361 6.797 22.333 1.00 77.50 111 HIS A CA 1
ATOM 842 C C . HIS A 1 111 ? -23.111 5.920 22.452 1.00 77.50 111 HIS A C 1
ATOM 844 O O . HIS A 1 111 ? -22.027 6.363 22.086 1.00 77.50 111 HIS A O 1
ATOM 850 N N . LEU A 1 112 ? -23.265 4.653 22.857 1.00 74.12 112 LEU A N 1
ATOM 851 C CA . LEU A 1 112 ? -22.147 3.703 22.922 1.00 74.12 112 LEU A CA 1
ATOM 852 C C . LEU A 1 112 ? -21.518 3.465 21.543 1.00 74.12 112 LEU A C 1
ATOM 854 O O . LEU A 1 112 ? -20.298 3.488 21.414 1.00 74.12 112 LEU A O 1
ATOM 858 N N . THR A 1 113 ? -22.330 3.283 20.495 1.00 74.81 113 THR A N 1
ATOM 859 C CA . THR A 1 113 ? -21.802 3.098 19.133 1.00 74.81 113 THR A CA 1
ATOM 860 C C . THR A 1 113 ? -21.064 4.334 18.622 1.00 74.81 113 THR A C 1
ATOM 862 O O . THR A 1 113 ? -20.053 4.186 17.940 1.00 74.81 113 THR A O 1
ATOM 865 N N . GLY A 1 114 ? -21.528 5.541 18.968 1.00 79.31 114 GLY A N 1
ATOM 866 C CA . GLY A 1 114 ? -20.853 6.792 18.611 1.00 79.31 114 GLY A CA 1
ATOM 867 C C . GLY A 1 114 ? -19.485 6.935 19.280 1.00 79.31 114 GLY A C 1
ATOM 868 O O . GLY A 1 114 ? -18.502 7.205 18.596 1.00 79.31 114 GLY A O 1
ATOM 869 N N . ILE A 1 115 ? -19.406 6.672 20.589 1.00 81.50 115 ILE A N 1
ATOM 870 C CA . ILE A 1 115 ? -18.148 6.732 21.353 1.00 81.50 115 ILE A CA 1
ATOM 871 C C . ILE A 1 115 ? -17.122 5.749 20.781 1.00 81.50 115 ILE A C 1
ATOM 873 O O . ILE A 1 115 ? -16.009 6.153 20.451 1.00 81.50 115 ILE A O 1
ATOM 877 N N . PHE A 1 116 ? -17.511 4.484 20.582 1.00 76.00 116 PHE A N 1
ATOM 878 C CA . PHE A 1 116 ? -16.604 3.487 20.011 1.00 76.00 116 PHE A CA 1
ATOM 879 C C . PHE A 1 116 ? -16.185 3.840 18.582 1.00 76.00 116 PHE A C 1
ATOM 881 O O . PHE A 1 116 ? -15.021 3.671 18.235 1.00 76.00 116 PHE A O 1
ATOM 888 N N . SER A 1 117 ? -17.093 4.375 17.760 1.00 78.94 117 SER A N 1
ATOM 889 C CA . SER A 1 117 ? -16.740 4.799 16.399 1.00 78.94 117 SER A CA 1
ATOM 890 C C . SER A 1 117 ? -15.654 5.873 16.416 1.00 78.94 117 SER A C 1
ATOM 892 O O . SER A 1 117 ? -14.690 5.760 15.670 1.00 78.94 117 SER A O 1
ATOM 894 N N . VAL A 1 118 ? -15.762 6.876 17.292 1.00 85.88 118 VAL A N 1
ATOM 895 C CA . VAL A 1 118 ? -14.738 7.925 17.428 1.00 85.88 118 VAL A CA 1
ATOM 896 C C . VAL A 1 118 ? -13.416 7.354 17.950 1.00 85.88 118 VAL A C 1
ATOM 898 O O . VAL A 1 118 ? -12.370 7.671 17.390 1.00 85.88 118 VAL A O 1
ATOM 901 N N . GLU A 1 119 ? -13.447 6.478 18.959 1.00 84.56 119 GLU A N 1
ATOM 902 C CA . GLU A 1 119 ? -12.247 5.811 19.495 1.00 84.56 119 GLU A CA 1
ATOM 903 C C . GLU A 1 119 ? -11.481 5.075 18.380 1.00 84.56 119 GLU A C 1
ATOM 905 O O . GLU A 1 119 ? -10.296 5.334 18.156 1.00 84.56 119 GLU A O 1
ATOM 910 N N . PHE A 1 120 ? -12.169 4.221 17.616 1.00 82.44 120 PHE A N 1
ATOM 911 C CA . PHE A 1 120 ? -11.551 3.458 16.529 1.00 82.44 120 PHE A CA 1
ATOM 912 C C . PHE A 1 120 ? -11.145 4.333 15.332 1.00 82.44 120 PHE A C 1
ATOM 914 O O . PHE A 1 120 ? -10.111 4.056 14.719 1.00 82.44 120 PHE A O 1
ATOM 921 N N . SER A 1 121 ? -11.880 5.412 15.028 1.00 84.06 121 SER A N 1
ATOM 922 C CA . SER A 1 121 ? -11.470 6.421 14.033 1.00 84.06 121 SER A CA 1
ATOM 923 C C . SER A 1 121 ? -10.127 7.041 14.377 1.00 84.06 121 SER A C 1
ATOM 925 O O . SER A 1 121 ? -9.252 7.123 13.514 1.00 84.06 121 SER A O 1
ATOM 927 N N . VAL A 1 122 ? -9.959 7.465 15.633 1.00 88.50 122 VAL A N 1
ATOM 928 C CA . VAL A 1 122 ? -8.731 8.112 16.106 1.00 88.50 122 VAL A CA 1
ATOM 929 C C . VAL A 1 122 ? -7.570 7.124 16.071 1.00 88.50 122 VAL A C 1
ATOM 931 O O . VAL A 1 122 ? -6.521 7.446 15.518 1.00 88.50 122 VAL A O 1
ATOM 934 N N . VAL A 1 123 ? -7.766 5.900 16.572 1.00 88.06 123 VAL A N 1
ATOM 935 C CA . VAL A 1 123 ? -6.733 4.850 16.522 1.00 88.06 123 VAL A CA 1
ATOM 936 C C . VAL A 1 123 ? -6.327 4.545 15.077 1.00 88.06 123 VAL A C 1
ATOM 938 O O . VAL A 1 123 ? -5.137 4.488 14.771 1.00 88.06 123 VAL A O 1
ATOM 941 N N . GLY A 1 124 ? -7.296 4.413 14.167 1.00 87.69 124 GLY A N 1
ATOM 942 C CA . GLY A 1 124 ? -7.038 4.171 12.749 1.00 87.69 124 GLY A CA 1
ATOM 943 C C . GLY A 1 124 ? -6.332 5.321 12.037 1.00 87.69 124 GLY A C 1
ATOM 944 O O . GLY A 1 124 ? -5.448 5.083 11.213 1.00 87.69 124 GLY A O 1
ATOM 945 N N . ALA A 1 125 ? -6.690 6.564 12.362 1.00 88.75 125 ALA A N 1
ATOM 946 C CA . ALA A 1 125 ? -6.030 7.750 11.824 1.00 88.75 125 ALA A CA 1
ATOM 947 C C . ALA A 1 125 ? -4.573 7.833 12.296 1.00 88.75 125 ALA A C 1
ATOM 949 O O . ALA A 1 125 ? -3.677 8.035 11.480 1.00 88.75 125 ALA A O 1
ATOM 950 N N . VAL A 1 126 ? -4.316 7.605 13.589 1.00 91.31 126 VAL A N 1
ATOM 951 C CA . VAL A 1 126 ? -2.957 7.592 14.153 1.00 91.31 126 VAL A CA 1
ATOM 952 C C . VAL A 1 126 ? -2.120 6.470 13.538 1.00 91.31 126 VAL A C 1
ATOM 954 O O . VAL A 1 126 ? -0.998 6.718 13.099 1.00 91.31 126 VAL A O 1
ATOM 957 N N . ALA A 1 127 ? -2.668 5.257 13.433 1.00 89.25 127 ALA A N 1
ATOM 958 C CA . ALA A 1 127 ? -1.986 4.136 12.789 1.00 89.25 127 ALA A CA 1
ATOM 959 C C . ALA A 1 127 ? -1.660 4.435 11.316 1.00 89.25 127 ALA A C 1
ATOM 961 O O . ALA A 1 127 ? -0.541 4.181 10.870 1.00 89.25 127 ALA A O 1
ATOM 962 N N . GLY A 1 128 ? -2.607 5.030 10.584 1.00 89.12 128 GLY A N 1
ATOM 963 C CA . GLY A 1 128 ? -2.416 5.468 9.203 1.00 89.12 128 GLY A CA 1
ATOM 964 C C . GLY A 1 128 ? -1.322 6.514 9.051 1.00 89.12 128 GLY A C 1
ATOM 965 O O . GLY A 1 128 ? -0.472 6.390 8.172 1.00 89.12 128 GLY A O 1
ATOM 966 N N . LEU A 1 129 ? -1.310 7.522 9.924 1.00 91.69 129 LEU A N 1
ATOM 967 C CA . LEU A 1 129 ? -0.288 8.568 9.927 1.00 91.69 129 LEU A CA 1
ATOM 968 C C . LEU A 1 129 ? 1.103 7.996 10.205 1.00 91.69 129 LEU A C 1
ATOM 970 O O . LEU A 1 129 ? 2.042 8.313 9.479 1.00 91.69 129 LEU A O 1
ATOM 974 N N . ILE A 1 130 ? 1.234 7.130 11.212 1.00 93.44 130 ILE A N 1
ATOM 975 C CA . ILE A 1 130 ? 2.515 6.500 11.557 1.00 93.44 130 ILE A CA 1
ATOM 976 C C . ILE A 1 130 ? 2.986 5.591 10.418 1.00 93.44 130 ILE A C 1
ATOM 978 O O . ILE A 1 130 ? 4.129 5.704 9.974 1.00 93.44 130 ILE A O 1
ATOM 982 N N . GLY A 1 131 ? 2.109 4.724 9.907 1.00 90.94 131 GLY A N 1
ATOM 983 C CA . GLY A 1 131 ? 2.432 3.825 8.798 1.00 90.94 131 GLY A CA 1
ATOM 984 C C . GLY A 1 131 ? 2.807 4.584 7.524 1.00 90.94 131 GLY A C 1
ATOM 985 O O . GLY A 1 131 ? 3.816 4.273 6.893 1.00 90.94 131 GLY A O 1
ATOM 986 N N . GLY A 1 132 ? 2.048 5.628 7.181 1.00 90.69 132 GLY A N 1
ATOM 987 C CA . GLY A 1 132 ? 2.327 6.502 6.044 1.00 90.69 132 GLY A CA 1
ATOM 988 C C . GLY A 1 132 ? 3.647 7.259 6.194 1.00 90.69 132 GLY A C 1
ATOM 989 O O . GLY A 1 132 ? 4.445 7.287 5.257 1.00 90.69 132 GLY A O 1
ATOM 990 N N . ALA A 1 133 ? 3.927 7.811 7.377 1.00 91.62 133 ALA A N 1
ATOM 991 C CA . ALA A 1 133 ? 5.192 8.485 7.662 1.00 91.62 133 ALA A CA 1
ATOM 992 C C . ALA A 1 133 ? 6.389 7.530 7.540 1.00 91.62 133 ALA A C 1
ATOM 994 O O . ALA A 1 133 ? 7.394 7.887 6.922 1.00 91.62 133 ALA A O 1
ATOM 995 N N . LEU A 1 134 ? 6.270 6.303 8.061 1.00 93.44 134 LEU A N 1
ATOM 996 C CA . LEU A 1 134 ? 7.298 5.267 7.923 1.00 93.44 134 LEU A CA 1
ATOM 997 C C . LEU A 1 134 ? 7.514 4.869 6.459 1.00 93.44 134 LEU A C 1
ATOM 999 O O . LEU A 1 134 ? 8.659 4.798 6.015 1.00 93.44 134 LEU A O 1
ATOM 1003 N N . ALA A 1 135 ? 6.442 4.673 5.689 1.00 90.69 135 ALA A N 1
ATOM 1004 C CA . ALA A 1 135 ? 6.530 4.340 4.267 1.00 90.69 135 ALA A CA 1
ATOM 1005 C C . ALA A 1 135 ? 7.208 5.456 3.453 1.00 90.69 135 ALA A C 1
ATOM 1007 O O . ALA A 1 135 ? 8.079 5.183 2.623 1.00 90.69 135 ALA A O 1
ATOM 1008 N N . ILE A 1 136 ? 6.857 6.718 3.723 1.00 90.50 136 ILE A N 1
ATOM 1009 C CA . ILE A 1 136 ? 7.477 7.897 3.105 1.00 90.50 136 ILE A CA 1
ATOM 1010 C C . ILE A 1 136 ? 8.963 7.978 3.467 1.00 90.50 136 ILE A C 1
ATOM 1012 O O . ILE A 1 136 ? 9.800 8.167 2.582 1.00 90.50 136 ILE A O 1
ATOM 1016 N N . ALA A 1 137 ? 9.308 7.810 4.747 1.00 91.75 137 ALA A N 1
ATOM 1017 C CA . ALA A 1 137 ? 10.692 7.841 5.209 1.00 91.75 137 ALA A CA 1
ATOM 1018 C C . ALA A 1 137 ? 11.527 6.732 4.555 1.00 91.75 137 ALA A C 1
ATOM 1020 O O . ALA A 1 137 ? 12.613 7.002 4.040 1.00 91.75 137 ALA A O 1
ATOM 1021 N N . PHE A 1 138 ? 10.994 5.510 4.507 1.00 91.25 138 PHE A N 1
ATOM 1022 C CA . PHE A 1 138 ? 11.654 4.370 3.880 1.00 91.25 138 PHE A CA 1
ATOM 1023 C C . PHE A 1 138 ? 11.856 4.591 2.378 1.00 91.25 138 PHE A C 1
ATOM 1025 O O . PHE A 1 138 ? 12.964 4.425 1.875 1.00 91.25 138 PHE A O 1
ATOM 1032 N N . THR A 1 139 ? 10.820 5.064 1.679 1.00 90.12 139 THR A N 1
ATOM 1033 C CA . THR A 1 139 ? 10.891 5.391 0.245 1.00 90.12 139 THR A CA 1
ATOM 1034 C C . THR A 1 139 ? 11.940 6.466 -0.025 1.00 90.12 139 THR A C 1
ATOM 1036 O O . THR A 1 139 ? 12.747 6.329 -0.942 1.00 90.12 139 THR A O 1
ATOM 1039 N N . ARG A 1 140 ? 11.981 7.523 0.796 1.00 89.62 140 ARG A N 1
ATOM 1040 C CA . ARG A 1 140 ? 12.978 8.591 0.672 1.00 89.62 140 ARG A CA 1
ATOM 1041 C C . ARG A 1 140 ? 14.395 8.055 0.847 1.00 89.62 140 ARG A C 1
ATOM 1043 O O . ARG A 1 140 ? 15.263 8.392 0.046 1.00 89.62 140 ARG A O 1
ATOM 1050 N N . ILE A 1 141 ? 14.639 7.233 1.868 1.00 91.00 141 ILE A N 1
ATOM 1051 C CA . ILE A 1 141 ? 15.955 6.623 2.108 1.00 91.00 141 ILE A CA 1
ATOM 1052 C C . ILE A 1 141 ? 16.346 5.723 0.934 1.00 91.00 141 ILE A C 1
ATOM 1054 O O . ILE A 1 141 ? 17.456 5.849 0.424 1.00 91.00 141 ILE A O 1
ATOM 1058 N N . LEU A 1 142 ? 15.431 4.874 0.465 1.00 90.81 142 LEU A N 1
ATOM 1059 C CA . LEU A 1 142 ? 15.686 3.955 -0.640 1.00 90.81 142 LEU A CA 1
ATOM 1060 C C . LEU A 1 142 ? 16.047 4.706 -1.931 1.00 90.81 142 LEU A C 1
ATOM 1062 O O . LEU A 1 142 ? 17.085 4.436 -2.532 1.00 90.81 142 LEU A O 1
ATOM 1066 N N . LEU A 1 143 ? 15.244 5.705 -2.315 1.00 90.19 143 LEU A N 1
ATOM 1067 C CA . LEU A 1 143 ? 15.472 6.471 -3.543 1.00 90.19 143 LEU A CA 1
ATOM 1068 C C . LEU A 1 143 ? 16.744 7.322 -3.494 1.00 90.19 143 LEU A C 1
ATOM 1070 O O . LEU A 1 143 ? 17.455 7.404 -4.491 1.00 90.19 143 LEU A O 1
ATOM 1074 N N . THR A 1 144 ? 17.045 7.932 -2.344 1.00 87.81 144 THR A N 1
ATOM 1075 C CA . THR A 1 144 ? 18.190 8.851 -2.219 1.00 87.81 144 THR A CA 1
ATOM 1076 C C . THR A 1 144 ? 19.519 8.162 -1.939 1.00 87.81 144 THR A C 1
ATOM 1078 O O . THR A 1 144 ? 20.552 8.720 -2.286 1.00 87.81 144 THR A O 1
ATOM 1081 N N . ARG A 1 145 ? 19.527 6.993 -1.284 1.00 87.00 145 ARG A N 1
ATOM 1082 C CA . ARG A 1 145 ? 20.771 6.291 -0.919 1.00 87.00 145 ARG A CA 1
ATOM 1083 C C . ARG A 1 145 ? 21.126 5.136 -1.841 1.00 87.00 145 ARG A C 1
ATOM 1085 O O . ARG A 1 145 ? 22.305 4.819 -1.931 1.00 87.00 145 ARG A O 1
ATOM 1092 N N . PHE A 1 146 ? 20.141 4.502 -2.474 1.00 87.75 146 PHE A N 1
ATOM 1093 C CA . PHE A 1 146 ? 20.377 3.298 -3.273 1.00 87.75 146 PHE A CA 1
ATOM 1094 C C . PHE A 1 146 ? 20.112 3.494 -4.768 1.00 87.75 146 PHE A C 1
ATOM 1096 O O . PHE A 1 146 ? 20.734 2.807 -5.569 1.00 87.75 146 PHE A O 1
ATOM 1103 N N . LEU A 1 147 ? 19.196 4.394 -5.153 1.00 84.31 147 LEU A N 1
ATOM 1104 C CA . LEU A 1 147 ? 18.746 4.545 -6.548 1.00 84.31 147 LEU A CA 1
ATOM 1105 C C . LEU A 1 147 ? 19.126 5.892 -7.200 1.00 84.31 147 LEU A C 1
ATOM 1107 O O . LEU A 1 147 ? 18.744 6.115 -8.349 1.00 84.31 147 LEU A O 1
ATOM 1111 N N . ASP A 1 148 ? 19.814 6.795 -6.484 1.00 83.06 148 ASP A N 1
ATOM 1112 C CA . ASP A 1 148 ? 20.200 8.152 -6.937 1.00 83.06 148 ASP A CA 1
ATOM 1113 C C . ASP A 1 148 ? 19.082 8.907 -7.691 1.00 83.06 148 ASP A C 1
ATOM 1115 O O . ASP A 1 148 ? 19.308 9.686 -8.620 1.00 83.06 148 ASP A O 1
ATOM 1119 N N . SER A 1 149 ? 17.833 8.666 -7.290 1.00 81.69 149 SER A N 1
ATOM 1120 C CA . SER A 1 149 ? 16.642 9.162 -7.977 1.00 81.69 149 SER A CA 1
ATOM 1121 C C . SER A 1 149 ? 15.981 10.295 -7.204 1.00 81.69 149 SER A C 1
ATOM 1123 O O . SER A 1 149 ? 16.041 10.370 -5.973 1.00 81.69 149 SER A O 1
ATOM 1125 N N . LYS A 1 150 ? 15.312 11.195 -7.934 1.00 77.50 150 LYS A N 1
ATOM 1126 C CA . LYS A 1 150 ? 14.559 12.297 -7.327 1.00 77.50 150 LYS A CA 1
ATOM 1127 C C . LYS A 1 150 ? 13.352 11.736 -6.579 1.00 77.50 150 LYS A C 1
ATOM 1129 O O . LYS A 1 150 ? 12.518 11.044 -7.152 1.00 77.50 150 LYS A O 1
ATOM 1134 N N . PHE A 1 151 ? 13.273 12.044 -5.290 1.00 78.50 151 PHE A N 1
ATOM 1135 C CA . PHE A 1 151 ? 12.120 11.717 -4.466 1.00 78.50 151 PHE A CA 1
ATOM 1136 C C . PHE A 1 151 ? 11.034 12.777 -4.684 1.00 78.50 151 PHE A C 1
ATOM 1138 O O . PHE A 1 151 ? 11.211 13.929 -4.285 1.00 78.50 151 PHE A O 1
ATOM 1145 N N . GLU A 1 152 ? 9.916 12.385 -5.294 1.00 79.44 152 GLU A N 1
ATOM 1146 C CA . GLU A 1 152 ? 8.721 13.224 -5.389 1.00 79.44 152 GLU A CA 1
ATOM 1147 C C . GLU A 1 152 ? 7.638 12.710 -4.445 1.00 79.44 152 GLU A C 1
ATOM 1149 O O . GLU A 1 152 ? 7.216 11.553 -4.507 1.00 79.44 152 GLU A O 1
ATOM 1154 N N . LEU A 1 153 ? 7.196 13.580 -3.537 1.00 75.62 153 LEU A N 1
ATOM 1155 C CA . LEU A 1 153 ? 6.191 13.233 -2.544 1.00 75.62 153 LEU A CA 1
ATOM 1156 C C . LEU A 1 153 ? 4.806 13.512 -3.123 1.00 75.62 153 LEU A C 1
ATOM 1158 O O . LEU A 1 153 ? 4.352 14.654 -3.169 1.00 75.62 153 LEU A O 1
ATOM 1162 N N . ASN A 1 154 ? 4.121 12.455 -3.553 1.00 80.94 154 ASN A N 1
ATOM 1163 C CA . ASN A 1 154 ? 2.735 12.568 -3.977 1.00 80.94 154 ASN A CA 1
ATOM 1164 C C . ASN A 1 154 ? 1.816 12.474 -2.748 1.00 80.94 154 ASN A C 1
ATOM 1166 O O . ASN A 1 154 ? 1.675 11.415 -2.135 1.00 80.94 154 ASN A O 1
ATOM 1170 N N . LEU A 1 155 ? 1.203 13.598 -2.371 1.00 81.81 155 LEU A N 1
ATOM 1171 C CA . LEU A 1 155 ? 0.321 13.684 -1.200 1.00 81.81 155 LEU A CA 1
ATOM 1172 C C . LEU A 1 155 ? -0.968 12.875 -1.371 1.00 81.81 155 LEU A C 1
ATOM 1174 O O . LEU A 1 155 ? -1.548 12.426 -0.387 1.00 81.81 155 LEU A O 1
ATOM 1178 N N . LEU A 1 156 ? -1.411 12.665 -2.609 1.00 87.06 156 LEU A N 1
ATOM 1179 C CA . LEU A 1 156 ? -2.684 12.021 -2.912 1.00 87.06 156 LEU A CA 1
ATOM 1180 C C . LEU A 1 156 ? -2.732 10.546 -2.453 1.00 87.06 156 LEU A C 1
ATOM 1182 O O . LEU A 1 156 ? -3.632 10.205 -1.683 1.00 87.06 156 LEU A O 1
ATOM 1186 N N . PRO A 1 157 ? -1.762 9.674 -2.805 1.00 83.31 157 PRO A N 1
ATOM 1187 C CA . PRO A 1 157 ? -1.709 8.310 -2.280 1.00 83.31 157 PRO A CA 1
ATOM 1188 C C . PRO A 1 157 ? -1.414 8.256 -0.775 1.00 83.31 157 PRO A C 1
ATOM 1190 O O . PRO A 1 157 ? -1.904 7.354 -0.101 1.00 83.31 157 PRO A O 1
ATOM 1193 N N . ALA A 1 158 ? -0.669 9.221 -0.224 1.00 82.62 158 ALA A N 1
ATOM 1194 C CA . ALA A 1 158 ? -0.412 9.283 1.216 1.00 82.62 158 ALA A CA 1
ATOM 1195 C C . ALA A 1 158 ? -1.700 9.558 2.011 1.00 82.62 158 ALA A C 1
ATOM 1197 O O . ALA A 1 158 ? -2.008 8.842 2.963 1.00 82.62 158 ALA A O 1
ATOM 1198 N N . LEU A 1 159 ? -2.492 10.547 1.586 1.00 85.81 159 LEU A N 1
ATOM 1199 C CA . LEU A 1 159 ? -3.791 10.846 2.192 1.00 85.81 159 LEU A CA 1
ATOM 1200 C C . LEU A 1 159 ? -4.787 9.703 1.982 1.00 85.81 159 LEU A C 1
ATOM 1202 O O . LEU A 1 159 ? -5.503 9.346 2.916 1.00 85.81 159 LEU A O 1
ATOM 1206 N N . ALA A 1 160 ? -4.798 9.089 0.795 1.00 88.06 160 ALA A N 1
ATOM 1207 C CA . ALA A 1 160 ? -5.630 7.922 0.523 1.00 88.06 160 ALA A CA 1
ATOM 1208 C C . ALA A 1 160 ? -5.287 6.745 1.449 1.00 88.06 160 ALA A C 1
ATOM 1210 O O . ALA A 1 160 ? -6.197 6.094 1.953 1.00 88.06 160 ALA A O 1
ATOM 1211 N N . ALA A 1 161 ? -4.002 6.502 1.731 1.00 83.88 161 ALA A N 1
ATOM 1212 C CA . ALA A 1 161 ? -3.578 5.454 2.656 1.00 83.88 161 ALA A CA 1
ATOM 1213 C C . ALA A 1 161 ? -4.086 5.712 4.083 1.00 83.88 161 ALA A C 1
ATOM 1215 O O . ALA A 1 161 ? -4.681 4.818 4.679 1.00 83.88 161 ALA A O 1
ATOM 1216 N N . VAL A 1 162 ? -3.928 6.937 4.600 1.00 84.56 162 VAL A N 1
ATOM 1217 C CA . VAL A 1 162 ? -4.425 7.321 5.937 1.00 84.56 162 VAL A CA 1
ATOM 1218 C C . VAL A 1 162 ? -5.951 7.207 6.016 1.00 84.56 162 VAL A C 1
ATOM 1220 O O . VAL A 1 162 ? -6.492 6.684 6.995 1.00 84.56 162 VAL A O 1
ATOM 1223 N N . ALA A 1 163 ? -6.655 7.670 4.981 1.00 87.62 163 ALA A N 1
ATOM 1224 C CA . ALA A 1 163 ? -8.107 7.566 4.901 1.00 87.62 163 ALA A CA 1
ATOM 1225 C C . ALA A 1 163 ? -8.560 6.099 4.877 1.00 87.62 163 ALA A C 1
ATOM 1227 O O . ALA A 1 163 ? -9.471 5.724 5.615 1.00 87.62 163 ALA A O 1
ATOM 1228 N N . LEU A 1 164 ? -7.888 5.254 4.091 1.00 87.75 164 LEU A N 1
ATOM 1229 C CA . LEU A 1 164 ? -8.197 3.833 3.983 1.00 87.75 164 LEU A CA 1
ATOM 1230 C C . LEU A 1 164 ? -7.951 3.099 5.306 1.00 87.75 164 LEU A C 1
ATOM 1232 O O . LEU A 1 164 ? -8.811 2.339 5.744 1.00 87.75 164 LEU A O 1
ATOM 1236 N N . THR A 1 165 ? -6.828 3.343 5.987 1.00 84.19 165 THR A N 1
ATOM 1237 C CA . THR A 1 165 ? -6.548 2.716 7.290 1.00 84.19 165 THR A CA 1
ATOM 1238 C C . THR A 1 165 ? -7.526 3.174 8.367 1.00 84.19 165 THR A C 1
ATOM 1240 O O . THR A 1 165 ? -7.957 2.359 9.181 1.00 84.19 165 THR A O 1
ATOM 1243 N N . SER A 1 166 ? -7.925 4.450 8.359 1.00 82.06 166 SER A N 1
ATOM 1244 C CA . SER A 1 166 ? -8.935 4.971 9.287 1.00 82.06 166 SER A CA 1
ATOM 1245 C C . SER A 1 166 ? -10.319 4.358 9.029 1.00 82.06 166 SER A C 1
ATOM 1247 O O . SER A 1 166 ? -10.985 3.917 9.970 1.00 82.06 166 SER A O 1
ATOM 1249 N N . LEU A 1 167 ? -10.721 4.222 7.759 1.00 85.94 167 LEU A N 1
ATOM 1250 C CA . LEU A 1 167 ? -11.956 3.534 7.357 1.00 85.94 167 LEU A CA 1
ATOM 1251 C C . LEU A 1 167 ? -11.947 2.046 7.737 1.00 85.94 167 LEU A C 1
ATOM 1253 O O . LEU A 1 167 ? -12.940 1.518 8.234 1.00 85.94 167 LEU A O 1
ATOM 1257 N N . LEU A 1 168 ? -10.822 1.358 7.546 1.00 82.75 168 LEU A N 1
ATOM 1258 C CA . LEU A 1 168 ? -10.694 -0.052 7.914 1.00 82.75 168 LEU A CA 1
ATOM 1259 C C . LEU A 1 168 ? -10.747 -0.254 9.433 1.00 82.75 168 LEU A C 1
ATOM 1261 O O . LEU A 1 168 ? -11.424 -1.174 9.899 1.00 82.75 168 LEU A O 1
ATOM 1265 N N . ALA A 1 169 ? -10.088 0.611 10.208 1.00 80.69 169 ALA A N 1
ATOM 1266 C CA . ALA A 1 169 ? -10.116 0.569 11.670 1.00 80.69 169 ALA A CA 1
ATOM 1267 C C . ALA A 1 169 ? -11.520 0.847 12.234 1.00 80.69 169 ALA A C 1
ATOM 1269 O O . ALA A 1 169 ? -11.981 0.156 13.143 1.00 80.69 169 ALA A O 1
ATOM 1270 N N . THR A 1 170 ? -12.237 1.818 11.668 1.00 79.44 170 THR A N 1
ATOM 1271 C CA . THR A 1 170 ? -13.628 2.106 12.055 1.00 79.44 170 THR A CA 1
ATOM 1272 C C . THR A 1 170 ? -14.573 0.975 11.695 1.00 79.44 170 THR A C 1
ATOM 1274 O O . THR A 1 170 ? -15.379 0.573 12.534 1.00 79.44 170 THR A O 1
ATOM 1277 N N . ALA A 1 171 ? -14.456 0.408 10.492 1.00 81.62 171 ALA A N 1
ATOM 1278 C CA . ALA A 1 171 ? -15.272 -0.728 10.073 1.00 81.62 171 ALA A CA 1
ATOM 1279 C C . ALA A 1 171 ? -15.049 -1.962 10.967 1.00 81.62 171 ALA A C 1
ATOM 1281 O O . ALA A 1 171 ? -16.013 -2.601 11.400 1.00 81.62 171 ALA A O 1
ATOM 1282 N N . THR A 1 172 ? -13.793 -2.272 11.308 1.00 72.94 172 THR A N 1
ATOM 1283 C CA . THR A 1 172 ? -13.470 -3.364 12.244 1.00 72.94 172 THR A CA 1
ATOM 1284 C C . THR A 1 172 ? -13.969 -3.078 13.659 1.00 72.94 172 THR A C 1
ATOM 1286 O O . THR A 1 172 ? -14.552 -3.966 14.286 1.00 72.94 172 THR A O 1
ATOM 1289 N N . GLY A 1 173 ? -13.836 -1.840 14.140 1.00 70.38 173 GLY A N 1
ATOM 1290 C CA . GLY A 1 173 ? -14.393 -1.400 15.419 1.00 70.38 173 GLY A CA 1
ATOM 1291 C C . GLY A 1 173 ? -15.917 -1.532 15.493 1.00 70.38 173 GLY A C 1
ATOM 1292 O O . GLY A 1 173 ? -16.460 -2.022 16.487 1.00 70.38 173 GLY A O 1
ATOM 1293 N N . TRP A 1 174 ? -16.618 -1.177 14.414 1.00 71.75 174 TRP A N 1
ATOM 1294 C CA . TRP A 1 174 ? -18.071 -1.316 14.307 1.00 71.75 174 TRP A CA 1
ATOM 1295 C C . TRP A 1 174 ? -18.499 -2.787 14.328 1.00 71.75 174 TRP A C 1
ATOM 1297 O O . TRP A 1 174 ? -19.381 -3.166 15.102 1.00 71.75 174 TRP A O 1
ATOM 1307 N N . LEU A 1 175 ? -17.848 -3.639 13.527 1.00 71.00 175 LEU A N 1
ATOM 1308 C CA . LEU A 1 175 ? -18.102 -5.085 13.498 1.00 71.00 175 LEU A CA 1
ATOM 1309 C C . LEU A 1 175 ? -17.859 -5.742 14.865 1.00 71.00 175 LEU A C 1
ATOM 1311 O O . LEU A 1 175 ? -18.634 -6.603 15.290 1.00 71.00 175 LEU A O 1
ATOM 1315 N N . ALA A 1 176 ? -16.815 -5.321 15.580 1.00 64.19 176 ALA A N 1
ATOM 1316 C CA . ALA A 1 176 ? -16.550 -5.784 16.936 1.00 64.19 176 ALA A CA 1
ATOM 1317 C C . ALA A 1 176 ? -17.623 -5.314 17.932 1.00 64.19 176 ALA A C 1
ATOM 1319 O O . ALA A 1 176 ? -18.093 -6.114 18.741 1.00 64.19 176 ALA A O 1
ATOM 1320 N N . SER A 1 177 ? -18.047 -4.051 17.840 1.00 60.97 177 SER A N 1
ATOM 1321 C CA . SER A 1 177 ? -19.070 -3.446 18.703 1.00 60.97 177 SER A CA 1
ATOM 1322 C C . SER A 1 177 ? -20.441 -4.111 18.545 1.00 60.97 177 SER A C 1
ATOM 1324 O O . SER A 1 177 ? -21.078 -4.450 19.544 1.00 60.97 177 SER A O 1
ATOM 1326 N N . LEU A 1 178 ? -20.866 -4.402 17.308 1.00 62.47 178 LEU A N 1
ATOM 1327 C CA . LEU A 1 178 ? -22.114 -5.130 17.040 1.00 62.47 178 LEU A CA 1
ATOM 1328 C C . LEU A 1 178 ? -22.113 -6.514 17.704 1.00 62.47 178 LEU A C 1
ATOM 1330 O O . LEU A 1 178 ? -23.065 -6.870 18.393 1.00 62.47 178 LEU A O 1
ATOM 1334 N N . ARG A 1 179 ? -21.002 -7.254 17.597 1.00 57.75 179 ARG A N 1
ATOM 1335 C CA . ARG A 1 179 ? -20.859 -8.580 18.223 1.00 57.75 179 ARG A CA 1
ATOM 1336 C C . ARG A 1 179 ? -20.798 -8.550 19.755 1.00 57.75 179 ARG A C 1
ATOM 1338 O O . ARG A 1 179 ? -20.962 -9.601 20.369 1.00 57.75 179 ARG A O 1
ATOM 1345 N N . VAL A 1 180 ? -20.488 -7.409 20.370 1.00 55.53 180 VAL A N 1
ATOM 1346 C CA . VAL A 1 180 ? -20.498 -7.228 21.835 1.00 55.53 180 VAL A CA 1
ATOM 1347 C C . VAL A 1 180 ? -21.881 -6.780 22.315 1.00 55.53 180 VAL A C 1
ATOM 1349 O O . VAL A 1 180 ? -22.321 -7.173 23.390 1.00 55.53 180 VAL A O 1
ATOM 1352 N N . LEU A 1 181 ? -22.599 -5.998 21.506 1.00 52.31 181 LEU A N 1
ATOM 1353 C CA . LEU A 1 181 ? -23.955 -5.536 21.807 1.00 52.31 181 LEU A CA 1
ATOM 1354 C C . LEU A 1 181 ? -25.029 -6.625 21.662 1.00 52.31 181 LEU A C 1
ATOM 1356 O O . LEU A 1 181 ? -26.077 -6.495 22.303 1.00 52.31 181 LEU A O 1
ATOM 1360 N N . ASP A 1 182 ? -24.778 -7.665 20.862 1.00 51.41 182 ASP A N 1
ATOM 1361 C CA . ASP A 1 182 ? -25.692 -8.802 20.658 1.00 51.41 182 ASP A CA 1
ATOM 1362 C C . ASP A 1 182 ? -25.610 -9.894 21.732 1.00 51.41 182 ASP A C 1
ATOM 1364 O O . ASP A 1 182 ? -26.507 -10.735 21.813 1.00 51.41 182 ASP A O 1
ATOM 1368 N N . GLN A 1 183 ? -24.599 -9.878 22.605 1.00 47.12 183 GLN A N 1
ATOM 1369 C CA . GLN A 1 183 ? -24.570 -10.811 23.730 1.00 47.12 183 GLN A CA 1
ATOM 1370 C C . GLN A 1 183 ? -25.533 -10.341 24.824 1.00 47.12 183 GLN A C 1
ATOM 1372 O O . GLN A 1 183 ? -25.435 -9.229 25.356 1.00 47.12 183 GLN A O 1
ATOM 1377 N N . ARG A 1 184 ? -26.523 -11.192 25.117 1.00 42.12 184 ARG A N 1
ATOM 1378 C CA . ARG A 1 184 ? -27.544 -10.940 26.135 1.00 42.12 184 ARG A CA 1
ATOM 1379 C C . ARG A 1 184 ? -26.859 -10.889 27.511 1.00 42.12 184 ARG A C 1
ATOM 1381 O O . ARG A 1 184 ? -26.186 -11.848 27.869 1.00 42.12 184 ARG A O 1
ATOM 1388 N N . PRO A 1 185 ? -27.063 -9.825 28.312 1.00 47.97 185 PRO A N 1
ATOM 1389 C CA . PRO A 1 185 ? -26.414 -9.626 29.619 1.00 47.97 185 PRO A CA 1
ATOM 1390 C C . PRO A 1 185 ? -26.667 -10.711 30.683 1.00 47.97 185 PRO A C 1
ATOM 1392 O O . PRO A 1 185 ? -26.141 -10.602 31.782 1.00 47.97 185 PRO A O 1
ATOM 1395 N N . LEU A 1 186 ? -27.507 -11.708 30.391 1.00 46.19 186 LEU A N 1
ATOM 1396 C CA . LEU A 1 186 ? -28.028 -12.678 31.355 1.00 46.19 186 LEU A CA 1
ATOM 1397 C C . LEU A 1 186 ? -27.224 -13.985 31.439 1.00 46.19 186 LEU A C 1
ATOM 1399 O O . LEU A 1 186 ? -27.456 -14.745 32.370 1.00 46.19 186 LEU A O 1
ATOM 1403 N N . GLU A 1 187 ? -26.294 -14.256 30.517 1.00 52.59 187 GLU A N 1
ATOM 1404 C CA . GLU A 1 187 ? -25.436 -15.456 30.604 1.00 52.59 187 GLU A CA 1
ATOM 1405 C C . GLU A 1 187 ? -24.195 -15.231 31.475 1.00 52.59 187 GLU A C 1
ATOM 1407 O O . GLU A 1 187 ? -23.779 -16.132 32.185 1.00 52.59 187 GLU A O 1
ATOM 1412 N N . VAL A 1 188 ? -23.656 -14.008 31.519 1.00 49.25 188 VAL A N 1
ATOM 1413 C CA . VAL A 1 188 ? -22.431 -13.705 32.287 1.00 49.25 188 VAL A CA 1
ATOM 1414 C C . VAL A 1 188 ? -22.686 -13.615 33.801 1.00 49.25 188 VAL A C 1
ATOM 1416 O O . VAL A 1 188 ? -21.756 -13.763 34.577 1.00 49.25 188 VAL A O 1
ATOM 1419 N N . LEU A 1 189 ? -23.937 -13.414 34.232 1.00 46.12 189 LEU A N 1
ATOM 1420 C CA . LEU A 1 189 ? -24.328 -13.407 35.653 1.00 46.12 189 LEU A CA 1
ATOM 1421 C C . LEU A 1 189 ? -24.805 -14.774 36.170 1.00 46.12 189 LEU A C 1
ATOM 1423 O O . LEU A 1 189 ? -25.309 -14.852 37.285 1.00 46.12 189 LEU A O 1
ATOM 1427 N N . ARG A 1 190 ? -24.733 -15.824 35.344 1.00 51.19 190 ARG A N 1
ATOM 1428 C CA . ARG A 1 190 ? -25.184 -17.176 35.707 1.00 51.19 190 ARG A CA 1
ATOM 1429 C C . ARG A 1 190 ? -24.027 -18.159 35.937 1.00 51.19 190 ARG A C 1
ATOM 1431 O O . ARG A 1 190 ? -24.291 -19.285 36.342 1.00 51.19 190 ARG A O 1
ATOM 1438 N N . ASP A 1 191 ? -22.797 -17.707 35.690 1.00 50.50 191 ASP A N 1
ATOM 1439 C CA . ASP A 1 191 ? -21.538 -18.420 35.952 1.00 50.50 191 ASP A CA 1
ATOM 1440 C C . ASP A 1 191 ? -20.776 -17.855 37.181 1.00 50.50 191 ASP A C 1
ATOM 1442 O O . ASP A 1 191 ? -19.641 -18.256 37.438 1.00 50.50 191 ASP A O 1
ATOM 1446 N N . GLU A 1 192 ? -21.401 -16.956 37.953 1.00 44.16 192 GLU A N 1
ATOM 1447 C CA . GLU A 1 192 ? -21.066 -16.646 39.360 1.00 44.16 192 GLU A CA 1
ATOM 1448 C C . GLU A 1 192 ? -22.219 -17.104 40.263 1.00 44.16 192 GLU A C 1
ATOM 1450 O O . GLU A 1 192 ? -21.928 -17.606 41.373 1.00 44.16 192 GLU A O 1
#

pLDDT: mean 80.53, std 13.25, range [38.84, 97.81]

Foldseek 3Di:
DDPPPPPDDDVVVCVPPDDDDDDDDDDDPVCLVVVQVVCCVVPVVDDDDDVVVVVVVVVVVVVVVVVVVVVVVVVVVVVVLVVVVVVLVVCLVVVLVVVVVCVVVPDDPVNVLVVLLVVLLVVQLVVLLVVLVVVLVVQCCCCVPPVVHDDDDDVVVSVVSSVVSSVVSSVSSNVSSVVSVPDDPPPVVVVD

Sequence (192 aa):
MSPVSDFVFNPVAMAGAPTQWVATGRWKAEQVPALQLALYRKYPTVTAVNAADILNIVQEVIDQVALLVRFISLFAIAAGAIILAATVAGTRLRRVRESAVLKTIGARRRHLTGIFSVEFSVVGAVAGLIGGALAIAFTRILLTRFLDSKFELNLLPALAAVALTSLLATATGWLASLRVLDQRPLEVLRDE